Protein 8JZW (pdb70)

Radius of gyration: 21.95 Å; Cα contacts (8 Å, |Δi|>4): 516; chains: 6; bounding box: 49×59×64 Å

Solvent-accessible surface area: 14393 Å² total; per-residue (Å²): 215,87,175,4,27,77,60,67,59,91,30,65,61,5,17,9,2,18,47,86,91,75,43,30,38,0,4,0,30,0,101,150,23,107,105,27,19,72,7,82,2,63,52,0,14,136,121,12,29,77,37,0,3,51,5,0,42,19,6,49,51,90,148,75,4,33,78,62,67,54,106,34,86,41,12,94,10,1,12,47,103,73,66,107,34,39,0,36,0,62,0,32,147,26,109,61,33,33,72,5,63,2,146,61,0,8,138,120,11,27,86,35,0,2,44,6,0,62,129,72,23,55,43,95,88,9,15,56,0,134,2,69,132,62,155,181,62,89,162,5,31,79,52,65,62,86,28,60,61,4,18,9,2,14,53,73,75,72,100,29,38,0,3,0,31,0,108,151,19,121,116,26,21,76,5,74,4,72,50,0,17,137,118,12,29,89,33,0,3,53,5,0,62,17,8,43,34,64,149,154,61,68,5,32,78,63,68,63,95,27,52,118,11,76,10,1,15,39,102,72,71,110,33,36,0,41,0,41,0,108,152,18,133,117,35,31,79,5,75,3,73,51,0,15,142,119,11,28,89,34,0,3,59,10,0,65,80,87,26,39,28,90,65,112,30,5,15,23,0,58,3,117,128,63,152

Secondary structure (DSSP, 8-state):
----GGGG-PPEEEEEEEE-TTSS-EEEEEETT-S--EEEEHHHHHHH-HHHHHHHHHTTEEE-/---GGGG-PPEEEEEEEE-TTSS-EEEEEETT-S--EEEEHHHHHHH-HHHHHHHHHHHEEE-/---GGGG-PPEEEEEEEE-TTSS-EEEEEETT-S--EEEEHHHHHHH-HHHHHHHHHTTEE-/--GGGG-PPEEEEEEEE-TTSS-EEEEEETT-S--EEEEHHHHHHH-HHHHHHHHHHHEE-/--PPEEEEE-B--/-PPPEEE--B--

InterPro domains:
  IPR000953 Chromo/chromo shadow domain [PS50013] (30-88)
  IPR000953 Chromo/chromo shadow domain [PS50013] (121-179)
  IPR000953 Chromo/chromo shadow domain [SM00298] (29-81)
  IPR000953 Chromo/chromo shadow domain [SM00298] (120-172)
  IPR008251 Chromo shadow domain [PF01393] (117-176)
  IPR008251 Chromo shadow domain [SM00300] (115-177)
  IPR016197 Chromo-like domain superfamily [SSF54160] (20-79)
  IPR016197 Chromo-like domain superfamily [SSF54160] (112-177)
  IPR017984 Chromo domain subgroup [PR00504] (27-35)
  IPR017984 Chromo domain subgroup [PR00504] (40-54)
  IPR017984 Chromo domain subgroup [PR00504] (55-67)
  IPR023779 Chromo domain, conserved site [PS00598] (47-67)
  IPR023780 Chromo domain [PF00385] (30-78)
  IPR038033 Chromobox protein homologue 3, chromo domain [cd18652] (29-78)
  IPR051219 Heterochromatin-associated chromo domain-containing protein [PTHR22812] (11-183)

Nearest PDB structures (foldseek):
  8jzw-assembly2_B  TM=9.983E-01  e=3.580E-10  Homo sapiens
  6hw2-assembly1_B  TM=9.799E-01  e=5.913E-10  Homo sapiens
  3kup-assembly1_B  TM=9.728E-01  e=3.020E-09  Homo sapiens
  3kup-assembly1_A  TM=9.969E-01  e=4.399E-09  Homo sapiens
  5t1g-assembly1_A  TM=9.985E-01  e=8.769E-09  Homo sapiens

Sequence (275 aa):
KPRGFARGLDPERIIGATDSSGELMFLMKWKDSDEADLVLAKEANMKCPQIVIAFYEERLTWPRGFARGLDPERIIGATDSSGELMFLMKWKDSDEADLVLAKEANMKCPQIVIAFYEERLTWHKIPYVRLERLKDKPRGFARGLDPERIIGATDSSGELMFLMKWKDSDEADLVLAKEANMKCPQIVIAFYEERLTWHKPRGFARGLDPERIIGATDSSGELMFLMKWKDSDEADLVLAKEANMKCPQIVIAFYEERLTWHEHKIPYVRLERLK

B-factor: mean 23.49, std 8.71, range [10.65, 67.19]

GO terms:
  GO:0000775 chromosome, centromeric region (C, IDA)
  GO:0090575 RNA polymerase II transcription regulator complex (C, IDA)
  GO:0001221 transcription coregulator binding (F, IPI)
  GO:0062072 histone H3K9me2/3 reader activity (F, IDA)
  GO:0160267 histone H1K26me1 reader activity (F, IDA)
  GO:0160268 histone H1K26me2 reader activity (F, IDA)
  GO:0005515 protein binding (F, IPI)
  GO:0019899 enzyme binding (F, IPI)
  GO:0005654 nucleoplasm (C, TAS)
  GO:0042802 identical protein binding (F, IPI)
  GO:0000781 chromosome, telomeric region (C, HDA)
  GO:0045892 negative regulation of DNA-templated transcription (P, IMP)
  GO:1990226 histone methyltransferase binding (F, IPI)
  GO:0005654 nucleoplasm (C, IDA)
  GO:0016604 nuclear body (C, IDA)
  GO:0005634 nucleus (C, IDA)
  GO:0031507 heterochromatin formation (P, IDA)
  GO:0000785 chromatin (C, IDA)
  GO:0000791 euchromatin (C, IDA)
  GO:0000792 heterochromatin (C, IDA)

Organism: Homo sapiens (NCBI:txid9606)

Structure (mmCIF, N/CA/C/O backbone):
data_8JZW
#
_entry.id   8JZW
#
_cell.length_a   36.247
_cell.length_b   98.690
_cell.length_c   40.741
_cell.angle_alpha   90.00
_cell.angle_beta   97.46
_cell.angle_gamma   90.00
#
_symmetry.space_group_name_H-M   'P 1 21 1'
#
loop_
_entity.id
_entity.type
_entity.pdbx_description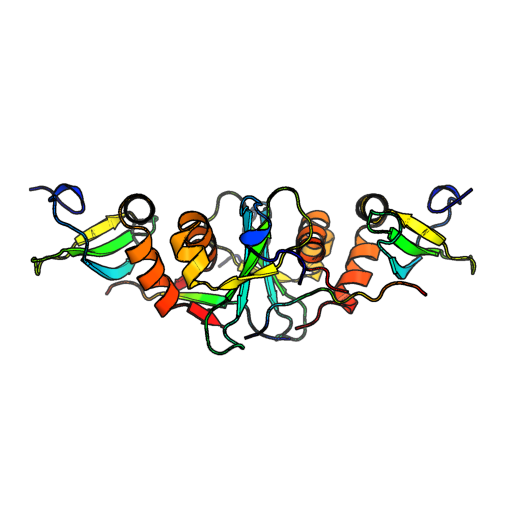
1 polymer 'Chromobox homolog 3 (HP1 gamma homolog, Drosophila)'
2 polymer ASN-SER-GLU-HIS-LYS-ILE-PRO-TYR-VAL-ARG-LEU-GLU-ARG-LEU-LYS-ILE-CYS-ALA
3 water water
#
loop_
_atom_site.group_PDB
_atom_site.id
_atom_site.type_symbol
_atom_site.label_atom_id
_atom_site.label_alt_id
_atom_site.label_comp_id
_atom_site.label_asym_id
_atom_site.label_entity_id
_atom_site.label_seq_id
_atom_site.pdbx_PDB_ins_code
_atom_site.Cartn_x
_atom_site.Cartn_y
_atom_site.Cartn_z
_atom_site.occupancy
_atom_site.B_iso_or_equiv
_atom_site.auth_seq_id
_atom_site.auth_comp_id
_atom_site.auth_asym_id
_atom_site.auth_atom_id
_atom_site.pdbx_PDB_model_num
ATOM 1 N N . LYS A 1 11 ? 21.407 11.844 19.087 1.00 31.54 113 LYS C N 1
ATOM 2 C CA . LYS A 1 11 ? 20.978 11.256 20.351 1.00 31.99 113 LYS C CA 1
ATOM 3 C C . LYS A 1 11 ? 22.085 10.641 21.230 1.00 30.04 113 LYS C C 1
ATOM 4 O O . LYS A 1 11 ? 21.911 10.616 22.445 1.00 31.55 113 LYS C O 1
ATOM 10 N N . PRO A 1 12 ? 23.185 10.126 20.660 1.00 29.06 114 PRO C N 1
ATOM 11 C CA . PRO A 1 12 ? 24.291 9.688 21.526 1.00 30.06 114 PRO C CA 1
ATOM 12 C C . PRO A 1 12 ? 24.805 10.859 22.347 1.00 28.36 114 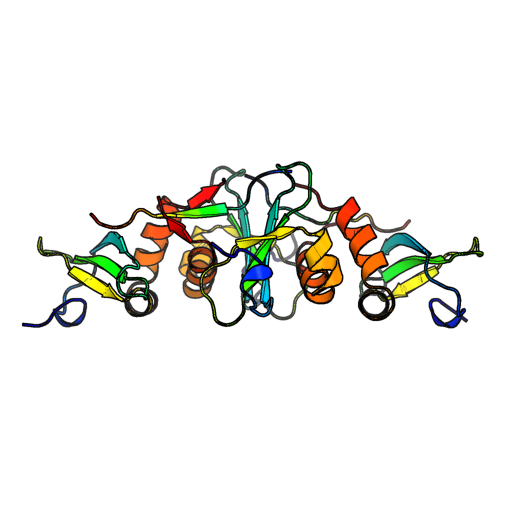PRO C C 1
ATOM 13 O O . PRO A 1 12 ? 24.938 11.977 21.849 1.00 26.53 114 PRO C O 1
ATOM 17 N N . ARG A 1 13 ? 25.078 10.599 23.622 1.00 26.21 115 ARG C N 1
ATOM 18 C CA . ARG A 1 13 ? 25.463 11.643 24.561 1.00 27.29 115 ARG C CA 1
ATOM 19 C C . ARG A 1 13 ? 26.734 11.237 25.286 1.00 23.76 115 ARG C C 1
ATOM 20 O O . ARG A 1 13 ? 27.008 10.047 25.462 1.00 22.46 115 ARG C O 1
ATOM 28 N N . GLY A 1 14 ? 27.511 12.241 25.691 1.00 23.56 116 GLY C N 1
ATOM 29 C CA . GLY A 1 14 ? 28.636 11.979 26.573 1.00 21.54 116 GLY C CA 1
ATOM 30 C C . GLY A 1 14 ? 29.658 11.109 25.882 1.00 21.80 116 GLY C C 1
ATOM 31 O O . GLY A 1 14 ? 30.023 11.344 24.725 1.00 22.44 116 GLY C O 1
ATOM 32 N N . PHE A 1 15 ? 30.127 10.083 26.594 1.00 20.40 117 PHE C N 1
ATOM 33 C CA . PHE A 1 15 ? 31.168 9.227 26.045 1.00 22.18 117 PHE C CA 1
ATOM 34 C C . PHE A 1 15 ? 30.682 8.432 24.847 1.00 23.30 117 PHE C C 1
ATOM 35 O O . PHE A 1 15 ? 31.509 7.998 24.043 1.00 25.44 117 PHE C O 1
ATOM 43 N N . ALA A 1 16 ? 29.370 8.220 24.723 1.00 22.48 118 ALA C N 1
ATOM 44 C CA . ALA A 1 16 ? 28.819 7.513 23.572 1.00 22.86 118 ALA C CA 1
ATOM 45 C C . ALA A 1 16 ? 28.973 8.291 22.275 1.00 24.79 118 ALA C C 1
ATOM 46 O O . ALA A 1 16 ? 28.693 7.734 21.208 1.00 25.97 118 ALA C O 1
ATOM 48 N N . ARG A 1 17 ? 29.388 9.559 22.333 1.00 23.20 119 ARG C N 1
ATOM 49 C CA . ARG A 1 17 ? 29.650 10.298 21.104 1.00 26.39 119 ARG C CA 1
ATOM 50 C C . ARG A 1 17 ? 30.991 9.946 20.489 1.00 26.66 119 ARG C C 1
ATOM 51 O O . ARG A 1 17 ? 31.271 10.384 19.365 1.00 27.03 119 ARG C O 1
ATOM 59 N N . GLY A 1 18 ? 31.823 9.198 21.207 1.00 23.39 120 GLY C N 1
ATOM 60 C CA . GLY A 1 18 ? 33.077 8.710 20.671 1.00 25.91 120 GLY C CA 1
ATOM 61 C C . GLY A 1 18 ? 34.184 9.730 20.585 1.00 29.66 120 GLY C C 1
ATOM 62 O O . GLY A 1 18 ? 35.165 9.497 19.870 1.00 29.32 120 GLY C O 1
ATOM 63 N N . LEU A 1 19 ? 34.064 10.848 21.293 1.00 26.81 121 LEU C N 1
ATOM 64 C CA . LEU A 1 19 ? 35.079 11.889 21.298 1.00 27.23 121 LEU C CA 1
ATOM 65 C C . LEU A 1 19 ? 36.020 11.734 22.487 1.00 25.92 121 LEU C C 1
ATOM 66 O O . LEU A 1 19 ? 35.733 11.032 23.460 1.00 26.21 121 LEU C O 1
ATOM 71 N N . ASP A 1 20 ? 37.153 12.387 22.383 1.00 27.00 122 ASP C N 1
ATOM 72 C CA . ASP A 1 20 ? 38.156 12.343 23.439 1.00 26.83 122 ASP C CA 1
ATOM 73 C C . ASP A 1 20 ? 37.844 13.399 24.493 1.00 24.09 122 ASP C C 1
ATOM 74 O O . ASP A 1 20 ? 37.576 14.555 24.139 1.00 24.65 122 ASP C O 1
ATOM 79 N N . PRO A 1 21 ? 37.861 13.051 25.778 1.00 22.54 123 PRO C N 1
ATOM 80 C CA . PRO A 1 21 ? 37.636 14.068 26.808 1.00 21.04 123 PRO C CA 1
ATOM 81 C C . PRO A 1 21 ? 38.780 15.063 26.822 1.00 22.25 123 PRO C C 1
ATOM 82 O O . PRO A 1 21 ? 39.937 14.704 26.604 1.00 22.12 123 PRO C O 1
ATOM 86 N N . GLU A 1 22 ? 38.445 16.325 27.083 1.00 20.59 124 GLU C N 1
ATOM 87 C CA . GLU A 1 22 ? 39.435 17.393 27.124 1.00 22.01 124 GLU C CA 1
ATOM 88 C C . GLU A 1 22 ? 39.561 18.006 28.511 1.00 21.45 124 GLU C C 1
ATOM 89 O O . GLU A 1 22 ? 40.662 18.013 29.069 1.00 17.76 124 GLU C O 1
ATOM 95 N N . ARG A 1 23 ? 38.475 18.528 29.084 1.00 18.55 125 ARG C N 1
ATOM 96 C CA . ARG A 1 23 ? 38.529 18.978 30.466 1.00 18.68 125 ARG C CA 1
ATOM 97 C C . ARG A 1 23 ? 37.122 19.111 31.008 1.00 16.32 125 ARG C C 1
ATOM 98 O O . ARG A 1 23 ? 36.159 19.336 30.268 1.00 18.01 125 ARG C O 1
ATOM 106 N N . ILE A 1 24 ? 37.022 18.971 32.310 1.00 13.43 126 ILE C N 1
ATOM 107 C CA . ILE A 1 24 ? 35.754 19.100 33.005 1.00 14.15 126 ILE C CA 1
ATOM 108 C C . ILE A 1 24 ? 35.520 20.573 33.321 1.00 15.55 126 ILE C C 1
ATOM 109 O O . ILE A 1 24 ? 36.385 21.243 33.908 1.00 14.36 126 ILE C O 1
ATOM 114 N N . ILE A 1 25 ? 34.360 21.084 32.923 1.00 12.29 127 ILE C N 1
ATOM 115 C CA . ILE A 1 25 ? 34.040 22.500 33.054 1.00 14.02 127 ILE C CA 1
ATOM 116 C C . ILE A 1 25 ? 32.798 22.717 33.919 1.00 13.13 127 ILE C C 1
ATOM 117 O O . ILE A 1 25 ? 32.163 23.756 33.852 1.00 15.52 127 ILE C O 1
ATOM 122 N N . GLY A 1 26 ? 32.463 21.746 34.756 1.00 12.93 128 GLY C N 1
ATOM 123 C CA . GLY A 1 26 ? 31.374 21.913 35.692 1.00 14.84 128 GLY C CA 1
ATOM 124 C C . GLY A 1 26 ? 31.103 20.623 36.430 1.00 12.46 128 GLY C C 1
ATOM 125 O O . GLY A 1 26 ? 31.499 19.549 35.963 1.00 12.56 128 GLY C O 1
ATOM 126 N N . ALA A 1 27 ? 30.424 20.697 37.570 1.00 12.97 129 ALA C N 1
ATOM 127 C CA . ALA A 1 27 ? 30.040 19.472 38.248 1.00 12.60 129 ALA C CA 1
ATOM 128 C C . ALA A 1 27 ? 28.706 19.674 38.953 1.00 14.99 129 ALA C C 1
ATOM 129 O O . ALA A 1 27 ? 28.405 20.765 39.452 1.00 13.63 129 ALA C O 1
ATOM 131 N N . THR A 1 28 ? 27.916 18.601 39.016 1.00 12.88 130 THR C N 1
ATOM 132 C CA . THR A 1 28 ? 26.672 18.649 39.777 1.00 14.67 130 THR C CA 1
ATOM 133 C C . THR A 1 28 ? 26.318 17.258 40.281 1.00 16.58 130 THR C C 1
ATOM 134 O O . THR A 1 28 ? 26.472 16.273 39.552 1.00 14.11 130 THR C O 1
ATOM 138 N N . ASP A 1 29 ? 25.840 17.171 41.537 1.00 15.46 131 ASP C N 1
ATOM 139 C CA . ASP A 1 29 ? 25.305 15.911 42.050 1.00 17.20 131 ASP C CA 1
ATOM 140 C C . ASP A 1 29 ? 23.810 15.995 42.365 1.00 18.28 131 ASP C C 1
ATOM 141 O O . ASP A 1 29 ? 23.307 15.205 43.166 1.00 16.30 131 ASP C O 1
ATOM 146 N N . SER A 1 30 ? 23.090 16.917 41.720 1.00 19.68 132 SER C N 1
ATOM 147 C CA . SER A 1 30 ? 21.678 17.131 42.015 1.00 18.17 132 SER C CA 1
ATOM 148 C C . SER A 1 30 ? 20.836 15.901 41.731 1.00 19.54 132 SER C C 1
ATOM 149 O O . SER A 1 30 ? 19.764 15.750 42.330 1.00 18.38 132 SER C O 1
ATOM 152 N N . SER A 1 31 ? 21.300 15.023 40.837 1.00 16.86 133 SER C N 1
ATOM 153 C CA . SER A 1 31 ? 20.560 13.829 40.443 1.00 18.79 133 SER C CA 1
ATOM 154 C C . SER A 1 31 ? 20.684 12.681 41.432 1.00 19.03 133 SER C C 1
ATOM 155 O O . SER A 1 31 ? 19.970 11.688 41.282 1.00 18.95 133 SER C O 1
ATOM 158 N N . GLY A 1 32 ? 21.554 12.779 42.427 1.00 17.06 134 GLY C N 1
ATOM 159 C CA . GLY A 1 32 ? 21.880 11.648 43.270 1.00 18.98 134 GLY C CA 1
ATOM 160 C C . GLY A 1 32 ? 23.190 10.975 42.914 1.00 21.29 134 GLY C C 1
ATOM 161 O O . GLY A 1 32 ? 23.670 10.130 43.683 1.00 22.70 134 GLY C O 1
ATOM 162 N N . GLU A 1 33 ? 23.764 11.306 41.767 1.00 17.66 135 GLU C N 1
ATOM 163 C CA . GLU A 1 33 ? 25.095 10.851 41.401 1.00 20.97 135 GLU C CA 1
ATOM 164 C C . GLU A 1 33 ? 25.889 12.041 40.892 1.00 18.81 135 GLU C C 1
ATOM 165 O O . GLU A 1 33 ? 25.338 12.964 40.284 1.00 17.87 135 GLU C O 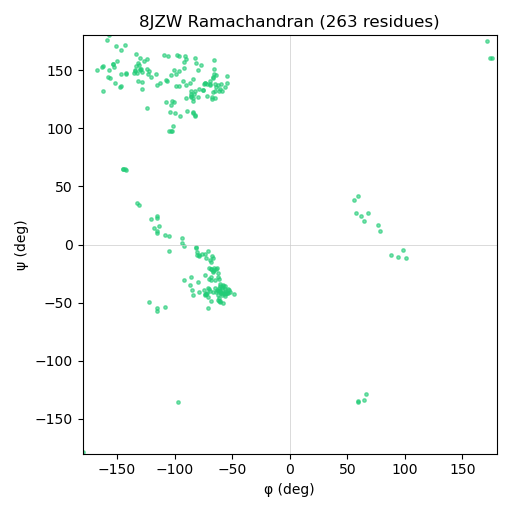1
ATOM 167 N N . LEU A 1 34 ? 27.192 12.012 41.148 1.00 17.03 136 LEU C N 1
ATOM 168 C CA . LEU A 1 34 ? 28.051 13.095 40.706 1.00 15.11 136 LEU C CA 1
ATOM 169 C C . LEU A 1 34 ? 28.222 13.033 39.190 1.00 16.15 136 LEU C C 1
ATOM 170 O O . LEU A 1 34 ? 28.538 11.977 38.629 1.00 15.02 136 LEU C O 1
ATOM 175 N N . MET A 1 35 ? 27.961 14.161 38.533 1.00 12.98 137 MET C N 1
ATOM 176 C CA . MET A 1 35 ? 28.072 14.340 37.094 1.00 15.92 137 MET C CA 1
ATOM 177 C C . MET A 1 35 ? 29.074 15.441 36.790 1.00 13.74 137 MET C C 1
ATOM 178 O O . MET A 1 35 ? 29.163 16.435 37.520 1.00 13.45 137 MET C O 1
ATOM 183 N N . PHE A 1 36 ? 29.817 15.265 35.701 1.00 12.57 138 PHE C N 1
ATOM 184 C CA . PHE A 1 36 ? 30.720 16.285 35.201 1.00 11.11 138 PHE C CA 1
ATOM 185 C C . PHE A 1 36 ? 30.210 16.814 33.868 1.00 12.81 138 PHE C C 1
ATOM 186 O O . PHE A 1 36 ? 29.747 16.041 33.026 1.00 12.41 138 PHE C O 1
ATOM 194 N N . LEU A 1 37 ? 30.304 18.130 33.669 1.00 12.25 139 LEU C N 1
ATOM 195 C CA . LEU A 1 37 ? 30.091 18.702 32.341 1.00 13.97 139 LEU C CA 1
ATOM 196 C C . LEU A 1 37 ? 31.419 18.593 31.591 1.00 12.74 139 LEU C C 1
ATOM 197 O O . LEU A 1 37 ? 32.411 19.211 31.986 1.00 12.83 139 LEU C O 1
ATOM 202 N N . MET A 1 38 ? 31.460 17.771 30.545 1.00 12.26 140 MET C N 1
ATOM 203 C CA . MET A 1 38 ? 32.710 17.409 29.889 1.00 13.88 140 MET C CA 1
ATOM 204 C C . MET A 1 38 ? 32.810 18.210 28.603 1.00 19.10 140 MET C C 1
ATOM 205 O O . MET A 1 38 ? 31.935 18.104 27.739 1.00 17.07 140 MET C O 1
ATOM 210 N N . LYS A 1 39 ? 33.858 19.014 28.497 1.00 16.01 141 LYS C N 1
ATOM 211 C CA . LYS A 1 39 ? 34.295 19.570 27.226 1.00 18.76 141 LYS C CA 1
ATOM 212 C C . LYS A 1 39 ? 35.087 18.508 26.469 1.00 19.99 141 LYS C C 1
ATOM 213 O O . LYS A 1 39 ? 36.012 17.906 27.022 1.00 18.61 141 LYS C O 1
ATOM 219 N N . TRP A 1 40 ? 34.689 18.242 25.224 1.00 21.31 142 TRP C N 1
ATOM 220 C CA . TRP A 1 40 ? 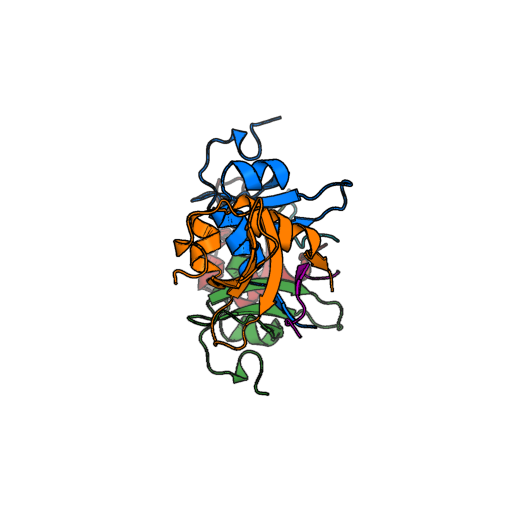35.297 17.225 24.376 1.00 23.17 142 TRP C CA 1
ATOM 221 C C . TRP A 1 40 ? 36.251 17.872 23.374 1.00 26.32 142 TRP C C 1
ATOM 222 O O . TRP A 1 40 ? 36.049 19.012 22.951 1.00 26.47 142 TRP C O 1
ATOM 233 N N . LYS A 1 41 ? 37.290 17.126 22.995 1.00 26.19 143 LYS C N 1
ATOM 234 C CA . LYS A 1 41 ? 38.234 17.605 21.993 1.00 31.38 143 LYS C CA 1
ATOM 235 C C . LYS A 1 41 ? 37.520 17.856 20.670 1.00 32.80 143 LYS C C 1
ATOM 236 O O . LYS A 1 41 ? 36.709 17.039 20.224 1.00 29.47 143 LYS C O 1
ATOM 242 N N . ASP A 1 42 ? 37.812 19.007 20.062 1.00 34.41 144 ASP C N 1
ATOM 243 C CA . ASP A 1 42 ? 37.333 19.354 18.722 1.00 36.81 144 ASP C CA 1
ATOM 244 C C . ASP A 1 42 ? 35.810 19.289 18.629 1.00 36.45 144 ASP C C 1
ATOM 245 O O . ASP A 1 42 ? 35.246 18.859 17.620 1.00 38.96 144 ASP C O 1
ATOM 250 N N . SER A 1 43 ? 35.140 19.721 19.693 1.00 35.62 145 SER C N 1
ATOM 251 C CA . SER A 1 43 ? 33.698 19.912 19.680 1.00 33.09 145 SER C CA 1
ATOM 252 C C . SER A 1 43 ? 33.359 21.076 20.592 1.00 33.85 145 SER C C 1
ATOM 253 O O . SER A 1 43 ? 33.887 21.183 21.698 1.00 32.44 145 SER C O 1
ATOM 256 N N . ASP A 1 44 ? 32.483 21.947 20.120 1.00 31.56 146 ASP C N 1
ATOM 257 C CA . ASP A 1 44 ? 32.014 23.044 20.945 1.00 31.27 146 ASP C CA 1
ATOM 258 C C . ASP A 1 44 ? 30.954 22.614 21.949 1.00 29.35 146 ASP C C 1
ATOM 259 O O . ASP A 1 44 ? 30.612 23.400 22.840 1.00 26.47 146 ASP C O 1
ATOM 264 N N . GLU A 1 45 ? 30.447 21.389 21.848 1.00 28.76 147 GLU C N 1
ATOM 265 C CA . GLU A 1 45 ? 29.229 20.976 22.547 1.00 28.66 147 GLU C CA 1
ATOM 266 C C . GLU A 1 45 ? 29.584 20.089 23.742 1.00 24.56 147 GLU C C 1
ATOM 267 O O . GLU A 1 45 ? 29.780 18.880 23.592 1.00 20.94 147 GLU C O 1
ATOM 273 N N . ALA A 1 46 ? 29.641 20.683 24.934 1.00 21.85 148 ALA C N 1
ATOM 274 C CA . ALA A 1 46 ? 29.901 19.913 26.144 1.00 20.84 148 ALA C CA 1
ATOM 275 C C . ALA A 1 46 ? 28.632 19.216 26.616 1.00 18.58 148 ALA C C 1
ATOM 276 O O . ALA A 1 46 ? 27.515 19.693 26.397 1.00 17.72 148 ALA C O 1
ATOM 278 N N . ASP A 1 47 ? 28.801 18.072 27.272 1.00 14.96 149 ASP C N 1
ATOM 279 C CA . ASP A 1 47 ? 27.639 17.382 27.814 1.00 17.32 149 ASP C CA 1
ATOM 280 C C . ASP A 1 47 ? 28.046 16.682 29.101 1.00 16.17 149 ASP C C 1
ATOM 281 O O . ASP A 1 47 ? 29.232 16.551 29.409 1.00 14.41 149 ASP C O 1
ATOM 283 N N . LEU A 1 48 ? 27.036 16.226 29.841 1.00 15.69 150 LEU C N 1
ATOM 284 C CA . LEU A 1 48 ? 27.237 15.634 31.155 1.00 15.92 150 LEU C CA 1
ATOM 285 C C . LEU A 1 48 ? 27.603 14.167 31.035 1.00 17.80 150 LEU C C 1
ATOM 286 O O . LEU A 1 48 ? 27.079 13.448 30.177 1.00 18.57 150 LEU C O 1
ATOM 291 N N . VAL A 1 49 ? 28.508 13.731 31.905 1.00 14.97 151 VAL C N 1
ATOM 292 C CA . VAL A 1 49 ? 28.890 12.334 32.034 1.00 17.91 151 VAL C CA 1
ATOM 293 C C . VAL A 1 49 ? 28.899 11.989 33.516 1.00 14.06 151 VAL C C 1
ATOM 294 O O . VAL A 1 49 ? 29.099 12.854 34.375 1.00 15.53 151 VAL C O 1
ATOM 298 N N . LEU A 1 50 ? 28.691 10.712 33.806 1.00 14.75 152 LEU C N 1
ATOM 299 C CA . LEU A 1 50 ? 28.817 10.206 35.169 1.00 16.84 152 LEU C CA 1
ATOM 300 C C . LEU A 1 50 ? 30.255 10.318 35.645 1.00 17.31 152 LEU C C 1
ATOM 301 O O . LEU A 1 50 ? 31.177 9.904 34.939 1.00 16.59 152 LEU C O 1
ATOM 306 N N . ALA A 1 51 ? 30.451 10.857 36.854 1.00 15.91 153 ALA C N 1
ATOM 307 C CA . ALA A 1 51 ? 31.792 10.873 37.429 1.00 15.24 153 ALA C CA 1
ATOM 308 C C . ALA A 1 51 ? 32.375 9.466 37.492 1.00 14.66 153 ALA C C 1
ATOM 309 O O . ALA A 1 51 ?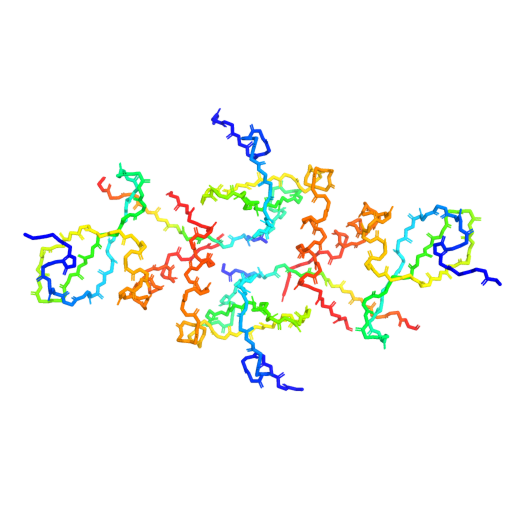 33.573 9.274 37.266 1.00 17.87 153 ALA C O 1
ATOM 311 N N . LYS A 1 52 ? 31.544 8.476 37.812 1.00 14.15 154 LYS C N 1
ATOM 312 C CA . LYS A 1 52 ? 32.033 7.104 37.894 1.00 17.09 154 LYS C CA 1
ATOM 313 C C . LYS A 1 52 ? 32.689 6.692 36.581 1.00 18.72 154 LYS C C 1
ATOM 314 O O . LYS A 1 52 ? 33.755 6.064 36.579 1.00 19.59 154 LYS C O 1
ATOM 316 N N . GLU A 1 53 ? 32.095 7.096 35.454 1.00 15.23 155 GLU C N 1
ATOM 317 C CA . GLU A 1 53 ? 32.649 6.741 34.150 1.00 19.07 155 GLU C CA 1
ATOM 318 C C . GLU A 1 53 ? 33.913 7.542 33.849 1.00 17.16 155 GLU C C 1
ATOM 319 O O . GLU A 1 53 ? 34.901 6.989 33.345 1.00 15.74 155 GLU C O 1
ATOM 325 N N . ALA A 1 54 ? 33.890 8.845 34.137 1.00 15.89 156 ALA C N 1
ATOM 326 C CA . ALA A 1 54 ? 35.059 9.684 33.897 1.00 14.32 156 ALA C CA 1
ATOM 327 C C . ALA A 1 54 ? 36.223 9.264 34.776 1.00 14.44 156 ALA C C 1
ATOM 328 O O . ALA A 1 54 ? 37.380 9.289 34.331 1.00 13.17 156 ALA C O 1
ATOM 330 N N . ASN A 1 55 ? 35.936 8.870 36.029 1.00 13.15 157 ASN C N 1
ATOM 331 C CA . ASN A 1 55 ? 37.000 8.384 36.904 1.00 14.85 157 ASN C CA 1
ATOM 332 C C . ASN A 1 55 ? 37.798 7.289 36.219 1.00 14.08 157 ASN C C 1
ATOM 333 O O . ASN A 1 55 ? 39.025 7.242 36.344 1.00 15.28 157 ASN C O 1
ATOM 338 N N . MET A 1 56 ? 37.116 6.391 35.499 1.00 15.58 158 MET C N 1
ATOM 339 C CA . MET A 1 56 ? 37.797 5.258 34.877 1.00 16.19 158 MET C CA 1
ATOM 340 C C . MET A 1 56 ? 38.415 5.628 33.532 1.00 16.17 158 MET C C 1
ATOM 341 O O . MET A 1 56 ? 39.559 5.256 33.256 1.00 16.45 158 MET C O 1
ATOM 346 N N . LYS A 1 57 ? 37.684 6.366 32.697 1.00 14.47 159 LYS C N 1
ATOM 347 C CA . LYS A 1 57 ? 38.148 6.634 31.344 1.00 15.95 159 LYS C CA 1
ATOM 348 C C . LYS A 1 57 ? 39.189 7.746 31.288 1.00 16.58 159 LYS C C 1
ATOM 349 O O . LYS A 1 57 ? 40.079 7.708 30.429 1.00 17.39 159 LYS C O 1
ATOM 355 N N . CYS A 1 58 ? 39.106 8.731 32.173 1.00 14.39 160 CYS C N 1
ATOM 356 C CA . CYS A 1 58 ? 40.067 9.830 32.120 1.00 12.91 160 CYS C CA 1
ATOM 357 C C . CYS A 1 58 ? 40.392 10.313 33.530 1.00 11.12 160 CYS C C 1
ATOM 358 O O . CYS A 1 58 ? 40.090 11.463 33.883 1.00 11.63 160 CYS C O 1
ATOM 361 N N . PRO A 1 59 ? 41.018 9.467 34.357 1.00 11.53 161 PRO C N 1
ATOM 362 C CA . PRO A 1 59 ? 41.264 9.862 35.758 1.00 13.67 161 PRO C CA 1
ATOM 363 C C . PRO A 1 59 ? 42.078 11.132 35.922 1.00 14.54 161 PRO C C 1
ATOM 364 O O . PRO A 1 59 ? 41.852 11.883 36.881 1.00 12.71 161 PRO C O 1
ATOM 368 N N . GLN A 1 60 ? 43.047 11.390 35.037 1.00 12.24 162 GLN C N 1
ATOM 369 C CA . GLN A 1 60 ? 43.851 12.591 35.237 1.00 12.87 162 GLN C CA 1
ATOM 370 C C . GLN A 1 60 ? 43.076 13.850 34.884 1.00 13.67 162 GLN C C 1
ATOM 371 O O . GLN A 1 60 ? 43.386 14.927 35.408 1.00 13.13 162 GLN C O 1
ATOM 377 N N . ILE A 1 61 ? 42.077 13.757 33.996 1.00 10.81 163 ILE C N 1
ATOM 378 C CA . ILE A 1 61 ? 41.233 14.922 33.739 1.00 11.91 163 ILE C CA 1
ATOM 379 C C . ILE A 1 61 ? 40.334 15.198 34.947 1.00 11.16 163 ILE C C 1
ATOM 380 O O . ILE A 1 61 ? 40.081 16.354 35.299 1.00 12.65 163 ILE C O 1
ATOM 385 N N . VAL A 1 62 ? 39.844 14.138 35.598 1.00 11.59 164 VAL C N 1
ATOM 386 C CA . VAL A 1 62 ? 39.098 14.284 36.845 1.00 10.67 164 VAL C CA 1
ATOM 387 C C . VAL A 1 62 ? 39.971 14.939 37.912 1.00 11.31 164 VAL C C 1
ATOM 388 O O . VAL A 1 62 ? 39.574 15.922 38.559 1.00 11.94 164 VAL C O 1
ATOM 392 N N . ILE A 1 63 ? 41.183 14.418 38.099 1.00 11.38 165 ILE C N 1
ATOM 393 C CA . ILE A 1 63 ? 42.070 14.961 39.127 1.00 11.79 165 ILE C CA 1
ATOM 394 C C . ILE A 1 63 ? 42.366 16.433 38.848 1.00 12.95 165 ILE C C 1
ATOM 395 O O . ILE A 1 63 ? 42.459 17.248 39.773 1.00 12.84 165 ILE C O 1
ATOM 400 N N . ALA A 1 64 ? 42.481 16.808 37.570 1.00 13.62 166 ALA C N 1
ATOM 401 C CA . ALA A 1 64 ? 42.766 18.207 37.250 1.00 13.64 166 ALA C CA 1
ATOM 402 C C . ALA A 1 64 ? 41.631 19.119 37.697 1.00 14.88 166 ALA C C 1
ATOM 403 O O . ALA A 1 64 ? 41.873 20.221 38.206 1.00 11.78 166 ALA C O 1
ATOM 405 N N . PHE A 1 65 ? 40.385 18.676 37.503 1.00 12.60 167 PHE C N 1
ATOM 406 C CA . PHE A 1 65 ? 39.231 19.450 37.945 1.00 14.13 167 PHE C CA 1
ATOM 407 C C . PHE A 1 65 ? 39.254 19.653 39.454 1.00 13.03 167 PHE C C 1
ATOM 408 O O . PHE A 1 65 ? 38.923 20.734 39.949 1.00 13.89 167 PHE C O 1
ATOM 416 N N . TYR A 1 66 ? 39.645 18.623 40.203 1.00 13.68 168 TYR C N 1
ATOM 417 C CA . TYR A 1 66 ? 39.715 18.766 41.659 1.00 14.47 168 TYR C CA 1
ATOM 418 C C . TYR A 1 66 ? 40.893 19.643 42.094 1.00 12.85 168 TYR C C 1
ATOM 419 O O . TYR A 1 66 ? 40.744 20.496 42.979 1.00 12.56 168 TYR C O 1
ATOM 428 N N . GLU A 1 67 ? 42.069 19.464 41.474 1.00 12.03 169 GLU C N 1
ATOM 429 C CA . GLU A 1 67 ? 43.263 20.178 41.910 1.00 12.45 169 GLU C CA 1
ATOM 430 C C . GLU A 1 67 ? 43.143 21.681 41.714 1.00 14.02 169 GLU C C 1
ATOM 431 O O . GLU A 1 67 ? 43.731 22.447 42.483 1.00 15.38 169 GLU C O 1
ATOM 437 N N . GLU A 1 68 ? 42.400 22.125 40.704 1.00 12.74 170 GLU C N 1
ATOM 438 C CA . GLU A 1 68 ? 42.288 23.562 40.459 1.00 14.65 170 GLU C CA 1
ATOM 439 C C . GLU A 1 68 ? 41.411 24.281 41.479 1.00 13.95 170 GLU C C 1
ATOM 440 O O . GLU A 1 68 ? 41.394 25.520 41.476 1.00 13.66 170 GLU C O 1
ATOM 446 N N . ARG A 1 69 ? 40.707 23.560 42.358 1.00 11.76 171 ARG C N 1
ATOM 447 C CA . ARG A 1 69 ? 39.774 24.199 43.290 1.00 13.12 171 ARG C CA 1
ATOM 448 C C . ARG A 1 69 ? 39.995 23.727 44.717 1.00 15.01 171 ARG C C 1
ATOM 449 O O . ARG A 1 69 ? 39.036 23.620 45.492 1.00 14.40 171 ARG C O 1
ATOM 457 N N . LEU A 1 70 ? 41.242 23.438 45.085 1.00 14.46 172 LEU C N 1
ATOM 458 C CA . LEU A 1 70 ? 41.531 23.087 46.467 1.00 13.80 172 LEU C CA 1
ATOM 459 C C . LEU A 1 70 ? 41.435 24.309 47.364 1.00 17.44 172 LEU C C 1
ATOM 460 O O . LEU A 1 70 ? 41.901 25.393 47.011 1.00 16.66 172 LEU C O 1
ATOM 465 N N . THR A 1 71 ? 40.830 24.124 48.531 1.00 17.54 173 THR C N 1
ATOM 466 C CA . THR A 1 71 ? 40.755 25.170 49.537 1.00 20.29 173 THR C CA 1
ATOM 467 C C . THR A 1 71 ? 41.081 24.559 50.896 1.00 20.39 173 THR C C 1
ATOM 468 O O . THR A 1 71 ? 40.805 23.384 51.151 1.00 19.73 173 THR C O 1
ATOM 472 N N . TRP A 1 72 ? 41.700 25.361 51.756 1.00 23.00 174 TRP C N 1
ATOM 473 C CA . TRP A 1 72 ? 42.042 24.923 53.098 1.00 22.02 174 TRP C CA 1
ATOM 474 C C . TRP A 1 72 ? 41.089 25.547 54.114 1.00 26.25 174 TRP C C 1
ATOM 475 O O . TRP A 1 72 ? 40.682 24.882 55.069 1.00 32.96 174 TRP C O 1
ATOM 486 N N . PRO B 1 12 ? 62.710 3.373 54.951 1.00 54.34 114 PRO D N 1
ATOM 487 C CA . PRO B 1 12 ? 62.051 3.680 53.680 1.00 46.94 114 PRO D CA 1
ATOM 488 C C . PRO B 1 12 ? 60.742 4.427 53.917 1.00 43.33 114 PRO D C 1
ATOM 489 O O . PRO B 1 12 ? 60.061 4.120 54.893 1.00 45.56 114 PRO D O 1
ATOM 493 N N . ARG B 1 13 ? 60.384 5.375 53.056 1.00 40.83 115 ARG D N 1
ATOM 494 C CA . ARG B 1 13 ? 59.226 6.221 53.301 1.00 38.49 115 ARG D CA 1
ATOM 495 C C . ARG B 1 13 ? 58.238 6.134 52.145 1.00 36.94 115 ARG D C 1
ATOM 496 O O . ARG B 1 13 ? 58.626 5.959 50.988 1.00 34.79 115 ARG D O 1
ATOM 498 N N . GLY B 1 14 ? 56.954 6.248 52.481 1.00 36.07 116 GLY D N 1
ATOM 499 C CA . GLY B 1 14 ? 55.923 6.405 51.461 1.00 30.05 116 GLY D CA 1
ATOM 500 C C . GLY B 1 14 ? 55.775 5.172 50.589 1.00 33.44 116 GLY D C 1
ATOM 501 O O . GLY B 1 14 ? 55.619 4.043 51.078 1.00 33.03 116 GLY D O 1
ATOM 502 N N . PHE B 1 15 ? 55.814 5.393 49.270 1.00 30.42 117 PHE D N 1
ATOM 503 C CA . PHE B 1 15 ? 55.657 4.298 48.319 1.00 32.14 117 PHE D CA 1
ATOM 504 C C . PHE B 1 15 ? 56.830 3.321 48.372 1.00 34.94 117 PHE D C 1
ATOM 505 O O . PHE B 1 15 ? 56.654 2.144 48.038 1.00 35.04 117 PHE D O 1
ATOM 513 N N . ALA B 1 16 ? 58.003 3.770 48.832 1.00 36.26 118 ALA D N 1
ATOM 514 C CA . ALA B 1 16 ? 59.169 2.898 48.949 1.00 35.67 118 ALA D CA 1
ATOM 515 C C . ALA B 1 16 ? 59.010 1.838 50.028 1.00 37.88 118 ALA D C 1
ATOM 516 O O . ALA B 1 16 ? 59.789 0.875 50.050 1.00 39.64 118 ALA D O 1
ATOM 518 N N . ARG B 1 17 ? 58.037 1.983 50.924 1.00 34.78 119 ARG D N 1
ATOM 519 C CA . ARG B 1 17 ? 57.709 0.883 51.818 1.00 38.70 119 ARG D CA 1
ATOM 520 C C . ARG B 1 17 ? 57.119 -0.308 51.065 1.00 40.45 119 ARG D C 1
ATOM 521 O O . ARG B 1 17 ? 57.002 -1.393 51.647 1.00 40.20 119 ARG D O 1
ATOM 529 N N . GLY B 1 18 ? 56.765 -0.131 49.790 1.00 40.11 120 GLY D N 1
ATOM 530 C CA . GLY B 1 18 ? 56.242 -1.202 48.960 1.00 38.67 120 GLY D CA 1
ATOM 531 C C . GLY B 1 18 ? 54.910 -1.760 49.397 1.00 38.58 120 GLY D C 1
ATOM 532 O O . GLY B 1 18 ? 54.575 -2.891 49.033 1.00 36.57 120 GLY D O 1
ATOM 533 N N . LEU B 1 19 ? 54.149 -1.014 50.189 1.00 36.34 121 LEU D N 1
ATOM 534 C CA . LEU B 1 19 ? 52.821 -1.437 50.605 1.00 38.51 121 LEU D CA 1
ATOM 535 C C . LEU B 1 19 ? 51.772 -0.898 49.637 1.00 37.72 121 LEU D C 1
ATOM 536 O O . LEU B 1 19 ? 51.960 0.143 49.000 1.00 37.33 121 LEU D O 1
ATOM 541 N N . ASP B 1 20 ? 50.665 -1.613 49.526 1.00 37.17 122 ASP D N 1
ATOM 542 C CA . ASP B 1 20 ? 49.599 -1.140 48.650 1.00 37.39 122 ASP D CA 1
ATOM 543 C C . ASP B 1 20 ? 48.865 0.019 49.312 1.00 33.64 122 ASP D C 1
ATOM 544 O O . ASP B 1 20 ? 48.534 -0.062 50.500 1.00 33.09 122 ASP D O 1
ATOM 549 N N . PRO B 1 21 ? 48.619 1.114 48.597 1.00 32.47 123 PRO D N 1
ATOM 550 C CA . PRO B 1 21 ? 47.856 2.216 49.190 1.00 28.88 123 PRO D CA 1
ATOM 551 C C . PRO B 1 21 ? 46.431 1.774 49.466 1.00 29.94 123 PRO D C 1
ATOM 552 O O . PRO B 1 21 ? 45.863 0.955 48.742 1.00 30.81 123 PRO D O 1
ATOM 556 N N . GLU B 1 22 ? 45.849 2.310 50.532 1.00 25.88 124 GLU D N 1
ATOM 557 C CA . GLU B 1 22 ? 44.486 1.918 50.870 1.00 29.08 124 GLU D CA 1
ATOM 558 C C . GLU B 1 22 ? 43.529 3.098 50.915 1.00 25.82 124 GLU D C 1
ATOM 559 O O . GLU B 1 22 ? 42.466 3.041 50.288 1.00 25.76 124 GLU D O 1
ATOM 565 N N . ARG B 1 23 ? 43.884 4.177 51.616 1.00 25.50 125 ARG D N 1
ATOM 566 C CA . ARG B 1 23 ? 43.044 5.363 51.716 1.00 23.14 125 ARG D CA 1
ATOM 567 C C . ARG B 1 23 ? 43.924 6.549 52.085 1.00 24.20 125 ARG D C 1
ATOM 568 O O . ARG B 1 23 ? 44.882 6.403 52.851 1.00 25.51 125 ARG D O 1
ATOM 570 N N . ILE B 1 24 ? 43.594 7.713 51.548 1.00 22.39 126 ILE D N 1
ATOM 571 C CA . ILE B 1 24 ? 44.199 8.961 51.999 1.00 18.96 126 ILE D CA 1
ATOM 572 C C . ILE B 1 24 ? 43.402 9.463 53.191 1.00 21.67 126 ILE D C 1
ATOM 573 O O . ILE B 1 24 ? 42.173 9.581 53.116 1.00 20.05 126 ILE D O 1
ATOM 578 N N . ILE B 1 25 ? 44.089 9.761 54.293 1.00 20.25 127 ILE D N 1
ATOM 579 C CA . ILE B 1 25 ? 43.410 10.178 55.511 1.00 19.80 127 ILE D CA 1
ATOM 580 C C . ILE B 1 25 ? 43.746 11.612 55.886 1.00 21.50 127 ILE D C 1
ATOM 581 O O . ILE B 1 25 ? 43.399 12.055 56.984 1.00 22.75 127 ILE D O 1
ATOM 586 N N . GLY B 1 26 ? 44.416 12.351 55.011 1.00 19.39 128 GLY D N 1
ATOM 587 C CA . GLY B 1 26 ? 44.794 13.715 55.343 1.00 20.58 128 GLY D CA 1
ATOM 588 C C . GLY B 1 26 ? 45.724 14.290 54.298 1.00 17.46 128 GLY D C 1
ATOM 589 O O . GLY B 1 26 ? 46.163 13.607 53.372 1.00 18.11 128 GLY D O 1
ATOM 590 N N . ALA B 1 27 ? 46.035 15.574 54.472 1.00 17.61 129 ALA D N 1
ATOM 591 C CA . ALA B 1 27 ? 46.794 16.293 53.456 1.00 19.73 129 ALA D CA 1
ATOM 592 C C . ALA B 1 27 ? 47.490 17.481 54.097 1.00 20.71 129 ALA D C 1
ATOM 593 O O . ALA B 1 27 ? 46.989 18.058 55.067 1.00 20.61 129 ALA D O 1
ATOM 595 N N . THR B 1 28 ? 48.635 17.857 53.532 1.00 18.94 130 THR D N 1
ATOM 596 C CA . THR B 1 28 ? 49.300 19.082 53.956 1.00 21.48 130 THR D CA 1
ATOM 597 C C . THR B 1 28 ? 50.135 19.651 52.817 1.00 21.11 130 THR D C 1
ATOM 598 O O . THR B 1 28 ? 50.607 18.914 51.947 1.00 19.44 130 THR D O 1
ATOM 602 N N . ASP B 1 29 ? 50.319 20.976 52.842 1.00 2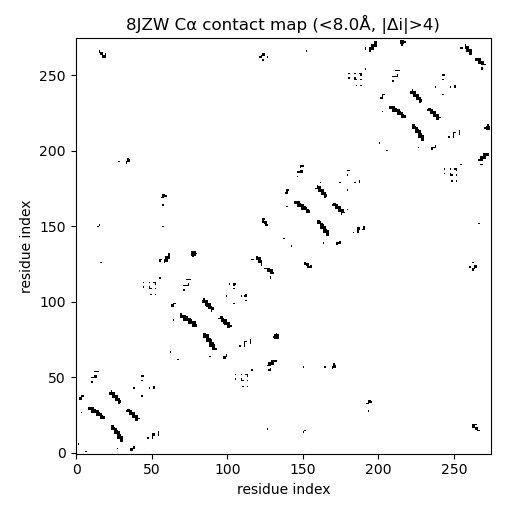1.19 131 ASP D N 1
ATOM 603 C CA . ASP B 1 29 ? 51.200 21.684 51.916 1.00 21.65 131 ASP D CA 1
ATOM 604 C C . ASP B 1 29 ? 52.403 22.306 52.618 1.00 22.90 131 ASP D C 1
ATOM 605 O O . ASP B 1 29 ? 53.068 23.177 52.047 1.00 21.77 131 ASP D O 1
ATOM 610 N N . SER B 1 30 ? 52.696 21.886 53.851 1.00 22.68 132 SER D N 1
ATOM 611 C CA . SER B 1 30 ? 53.772 22.514 54.613 1.00 24.53 132 SER D CA 1
ATOM 612 C C . SER B 1 30 ? 55.156 22.232 54.031 1.00 24.22 132 SER D C 1
ATOM 613 O O . SER B 1 30 ? 56.100 22.970 54.323 1.00 23.66 132 SER D O 1
ATOM 616 N N . SER B 1 31 ? 55.310 21.181 53.229 1.00 26.09 133 SER D N 1
ATOM 617 C CA . SER B 1 31 ? 56.571 20.971 52.530 1.00 25.55 133 SER D CA 1
ATOM 618 C C . SER B 1 31 ? 56.743 21.904 51.337 1.00 23.49 133 SER D C 1
ATOM 619 O O . SER B 1 31 ? 57.817 21.915 50.728 1.00 24.62 133 SER D O 1
ATOM 622 N N . GLY B 1 32 ? 55.717 22.663 50.967 1.00 21.34 134 GLY D N 1
ATOM 623 C CA . GLY B 1 32 ? 55.753 23.459 49.761 1.00 26.38 134 GLY D CA 1
ATOM 624 C C . GLY B 1 32 ? 55.157 22.794 48.542 1.00 24.41 134 GLY D C 1
ATOM 625 O O . GLY B 1 32 ? 54.951 23.464 47.522 1.00 23.27 134 GLY D O 1
ATOM 626 N N . GLU B 1 33 ? 54.867 21.504 48.613 1.00 21.36 135 GLU D N 1
ATOM 627 C CA . GLU B 1 33 ? 54.047 20.840 47.615 1.00 22.14 135 GLU D CA 1
ATOM 628 C C . GLU B 1 33 ? 52.974 20.029 48.318 1.00 18.66 135 GLU D C 1
ATOM 629 O O . GLU B 1 33 ? 53.143 19.611 49.466 1.00 20.86 135 GLU D O 1
ATOM 635 N N . LEU B 1 34 ? 51.865 19.806 47.621 1.00 17.37 136 LEU D N 1
ATOM 636 C CA . LEU B 1 34 ? 50.779 19.046 48.219 1.00 17.48 136 LEU D CA 1
ATOM 637 C C . LEU B 1 34 ? 51.230 17.612 48.483 1.00 18.91 136 LEU D C 1
ATOM 638 O O . LEU B 1 34 ? 51.727 16.925 47.582 1.00 15.35 136 LEU D O 1
ATOM 643 N N . MET B 1 35 ? 51.070 17.170 49.731 1.00 14.99 137 MET D N 1
ATOM 644 C CA . MET B 1 35 ? 51.320 15.796 50.134 1.00 15.98 137 MET D CA 1
ATOM 645 C C . MET B 1 35 ? 50.060 15.196 50.751 1.00 17.31 137 MET D C 1
ATOM 646 O O . MET B 1 35 ? 49.245 15.909 51.358 1.00 17.34 137 MET D O 1
ATOM 651 N N . PHE B 1 36 ? 49.901 13.880 50.589 1.00 14.71 138 PHE D N 1
ATOM 652 C CA . PHE B 1 36 ? 48.819 13.139 51.223 1.00 16.15 138 PHE D CA 1
ATOM 653 C C . PHE B 1 36 ? 49.365 12.278 52.352 1.00 17.69 138 PHE D C 1
ATOM 654 O O . PHE B 1 36 ? 50.432 11.677 52.218 1.00 18.32 138 PHE D O 1
ATOM 662 N N . LEU B 1 37 ? 48.613 12.186 53.442 1.00 17.78 139 LEU D N 1
ATOM 663 C CA . LEU B 1 37 ? 48.860 11.162 54.459 1.00 20.55 139 LEU D CA 1
ATOM 664 C C . LEU B 1 37 ? 48.195 9.878 53.984 1.00 22.18 139 LEU D C 1
ATOM 665 O O . LEU B 1 37 ? 46.963 9.795 53.934 1.00 20.67 139 LEU D O 1
ATOM 670 N N . MET B 1 38 ? 48.998 8.879 53.623 1.00 22.25 140 MET D N 1
ATOM 671 C CA . MET B 1 38 ? 48.495 7.672 52.980 1.00 23.18 140 MET D CA 1
ATOM 672 C C . MET B 1 38 ? 48.399 6.594 54.060 1.00 27.93 140 MET D C 1
ATOM 673 O O . MET B 1 38 ? 49.398 6.294 54.727 1.00 27.40 140 MET D O 1
ATOM 678 N N . LYS B 1 39 ? 47.211 6.029 54.256 1.00 26.05 141 LYS D N 1
ATOM 679 C CA . LYS B 1 39 ? 47.094 4.826 55.064 1.00 28.44 141 LYS D CA 1
ATOM 680 C C . LYS B 1 39 ? 47.235 3.631 54.135 1.00 29.67 141 LYS D C 1
ATOM 681 O O . LYS B 1 39 ? 46.535 3.543 53.123 1.00 27.55 141 LYS D O 1
ATOM 687 N N . TRP B 1 40 ? 48.165 2.737 54.460 1.00 31.72 142 TRP D N 1
ATOM 688 C CA . TRP B 1 40 ? 48.469 1.573 53.639 1.00 34.30 142 TRP D CA 1
ATOM 689 C C . TRP B 1 40 ? 47.763 0.334 54.186 1.00 36.19 142 TRP D C 1
ATOM 690 O O . TRP B 1 40 ? 47.555 0.194 55.393 1.00 37.05 142 TRP D O 1
ATOM 701 N N . LYS B 1 41 ? 47.367 -0.558 53.285 1.00 37.18 143 LYS D N 1
ATOM 702 C CA . LYS B 1 41 ? 46.704 -1.776 53.727 1.00 43.50 143 LYS D CA 1
ATOM 703 C C . LYS B 1 41 ? 47.701 -2.670 54.463 1.00 48.26 143 LYS D C 1
ATOM 704 O O . LYS B 1 41 ? 48.877 -2.763 54.086 1.00 43.30 143 LYS D O 1
ATOM 706 N N . ASP B 1 42 ? 47.226 -3.297 55.542 1.00 47.45 144 ASP D N 1
ATOM 707 C CA . ASP B 1 42 ? 48.049 -4.161 56.395 1.00 55.26 144 ASP D CA 1
ATOM 708 C C . ASP B 1 42 ? 49.239 -3.404 56.985 1.00 56.62 144 ASP D C 1
ATOM 709 O O . ASP B 1 42 ? 50.360 -3.917 57.045 1.00 56.67 144 ASP D O 1
ATOM 714 N N . SER B 1 43 ? 48.990 -2.168 57.420 1.00 53.71 145 SER D N 1
ATOM 715 C CA . SER B 1 43 ? 49.969 -1.387 58.166 1.00 48.98 145 SER D CA 1
ATOM 716 C C . SER B 1 43 ? 49.237 -0.256 58.866 1.00 50.56 145 SER D C 1
ATOM 717 O O . SER B 1 43 ? 48.418 0.434 58.247 1.00 50.00 145 SER D O 1
ATOM 720 N N . ASP B 1 44 ? 49.521 -0.079 60.150 1.00 44.78 146 ASP D N 1
ATOM 721 C CA . ASP B 1 44 ? 48.898 0.978 60.928 1.00 44.84 146 ASP D CA 1
ATOM 722 C C . ASP B 1 44 ? 49.736 2.247 60.957 1.00 40.90 146 ASP D C 1
ATOM 723 O O . ASP B 1 44 ? 49.331 3.224 61.595 1.00 41.59 146 ASP D O 1
ATOM 725 N N . GLU B 1 45 ? 50.883 2.255 60.274 1.00 39.98 147 GLU D N 1
ATOM 726 C CA . GLU B 1 45 ? 51.787 3.402 60.230 1.00 37.24 147 GLU D CA 1
ATOM 727 C C . GLU B 1 45 ? 51.593 4.127 58.899 1.00 36.97 147 GLU D C 1
ATOM 728 O O . GLU B 1 45 ? 52.154 3.732 57.874 1.00 33.92 147 GLU D O 1
ATOM 730 N N . ALA B 1 46 ? 50.796 5.189 58.920 1.00 33.67 148 ALA D N 1
ATOM 731 C CA . ALA B 1 46 ? 50.602 6.009 57.733 1.00 31.60 148 ALA D CA 1
ATOM 732 C C . ALA B 1 46 ? 51.760 6.995 57.588 1.00 32.16 148 ALA D C 1
ATOM 733 O O . ALA B 1 46 ? 52.430 7.343 58.566 1.00 28.78 148 ALA D O 1
ATOM 735 N N . ASP B 1 47 ? 51.998 7.449 56.355 1.00 28.12 149 ASP D N 1
ATOM 736 C CA . ASP B 1 47 ? 52.989 8.504 56.161 1.00 27.73 149 ASP D CA 1
ATOM 737 C C . ASP B 1 47 ? 52.712 9.239 54.850 1.00 27.35 149 ASP D C 1
ATOM 738 O O . ASP B 1 47 ? 51.759 8.936 54.119 1.00 21.61 149 ASP D O 1
ATOM 743 N N . LEU B 1 48 ? 53.559 10.229 54.573 1.00 25.40 150 LEU D N 1
ATOM 744 C CA . LEU B 1 48 ? 53.291 11.248 53.570 1.00 21.60 150 LEU D CA 1
ATOM 745 C C . LEU B 1 48 ? 53.859 10.856 52.216 1.00 23.01 150 LEU D C 1
ATOM 746 O O . LEU B 1 48 ? 54.949 10.290 52.129 1.00 22.36 150 LEU D O 1
ATOM 751 N N . VAL B 1 49 ? 53.101 11.152 51.160 1.00 20.11 151 VAL D N 1
ATOM 752 C CA . VAL B 1 49 ? 53.524 10.976 49.778 1.00 19.42 151 VAL D CA 1
ATOM 753 C C . VAL B 1 49 ? 53.139 12.231 49.008 1.00 20.02 151 VAL D C 1
ATOM 754 O O . VAL B 1 49 ? 52.162 12.906 49.346 1.00 18.12 151 VAL D O 1
ATOM 758 N N . LEU B 1 50 ? 53.925 12.563 47.986 1.00 18.36 152 LEU D N 1
ATOM 759 C CA . LEU B 1 50 ? 53.557 13.669 47.107 1.00 18.69 152 LEU D CA 1
ATOM 760 C C . LEU B 1 50 ? 52.248 13.363 46.391 1.00 17.95 152 LEU D C 1
ATOM 761 O O . LEU B 1 50 ? 52.028 12.240 45.922 1.00 18.35 152 LEU D O 1
ATOM 766 N N . ALA B 1 51 ? 51.366 14.370 46.311 1.00 15.24 153 ALA D N 1
ATOM 767 C CA . ALA B 1 51 ? 50.120 14.194 45.564 1.00 15.88 153 ALA D CA 1
ATOM 768 C C . ALA B 1 51 ? 50.387 13.823 44.107 1.00 15.90 153 ALA D C 1
ATOM 769 O O . ALA B 1 51 ? 49.705 12.960 43.537 1.00 14.92 153 ALA D O 1
ATOM 771 N N . LYS B 1 52 ? 51.371 14.466 43.478 1.00 14.08 154 LYS D N 1
ATOM 772 C CA . LYS B 1 52 ? 51.661 14.157 42.080 1.00 17.67 154 LYS D CA 1
ATOM 773 C C . LYS B 1 52 ? 52.059 12.700 41.897 1.00 16.44 154 LYS D C 1
ATOM 774 O O . LYS B 1 52 ? 51.775 12.108 40.850 1.00 19.12 154 LYS D O 1
ATOM 780 N N . GLU B 1 53 ? 52.739 12.119 42.883 1.00 15.18 155 GLU D N 1
ATOM 781 C CA . GLU B 1 53 ? 53.092 10.708 42.791 1.00 16.45 155 GLU D CA 1
ATOM 782 C C . GLU B 1 53 ? 51.859 9.835 42.969 1.00 17.48 155 GLU D C 1
ATOM 783 O O . GLU B 1 53 ? 51.660 8.871 42.219 1.00 16.23 155 GLU D O 1
ATOM 789 N N . ALA B 1 54 ? 50.994 10.190 43.926 1.00 17.18 156 ALA D N 1
ATOM 790 C CA . ALA B 1 54 ? 49.761 9.431 44.117 1.00 17.64 156 ALA D CA 1
ATOM 791 C C . ALA B 1 54 ? 48.867 9.513 42.882 1.00 15.41 156 ALA D C 1
ATOM 792 O O . ALA B 1 54 ? 48.241 8.518 42.499 1.00 15.93 156 ALA D O 1
ATOM 794 N N . ASN B 1 55 ? 48.795 10.696 42.247 1.00 14.67 157 ASN D N 1
ATOM 795 C CA . ASN B 1 55 ? 48.040 10.853 41.002 1.00 15.96 157 ASN D CA 1
ATOM 796 C C . ASN B 1 55 ? 48.381 9.763 40.000 1.00 16.44 157 ASN D C 1
ATOM 797 O O . ASN B 1 55 ? 47.500 9.240 39.303 1.00 16.36 157 ASN D O 1
ATOM 802 N N . MET B 1 56 ? 49.665 9.440 39.881 1.00 16.79 158 MET D N 1
ATOM 803 C CA . MET B 1 56 ? 50.109 8.482 38.877 1.00 19.42 158 MET D CA 1
ATOM 804 C C . MET B 1 56 ? 49.986 7.042 39.347 1.00 17.85 158 MET D C 1
ATOM 805 O O . MET B 1 56 ? 49.592 6.171 38.566 1.00 19.55 158 MET D O 1
ATOM 810 N N . LYS B 1 57 ? 50.301 6.778 40.609 1.00 16.27 159 LYS D N 1
ATOM 811 C CA . LYS B 1 57 ? 50.358 5.411 41.094 1.00 17.86 159 LYS D CA 1
ATOM 812 C C . LYS B 1 57 ? 49.013 4.880 41.566 1.00 19.56 159 LYS D C 1
ATOM 813 O O . LYS B 1 57 ? 48.740 3.697 41.376 1.00 20.03 159 LYS D O 1
ATOM 819 N N . CYS B 1 58 ? 48.160 5.718 42.164 1.00 15.89 160 CYS D N 1
ATOM 820 C CA . CYS B 1 58 ? 46.842 5.280 42.636 1.00 16.55 160 CYS D CA 1
ATOM 821 C C . CYS B 1 58 ? 45.804 6.380 42.397 1.00 14.85 160 CYS D C 1
ATOM 822 O O . CYS B 1 58 ? 45.197 6.903 43.337 1.00 15.08 160 CYS D O 1
ATOM 825 N N . PRO B 1 59 ? 45.543 6.720 41.126 1.00 16.00 161 PRO D N 1
ATOM 826 C CA . PRO B 1 59 ? 44.581 7.803 40.849 1.00 13.61 161 PRO D CA 1
ATOM 827 C C . PRO B 1 59 ? 43.213 7.579 41.463 1.00 12.99 161 PRO D C 1
ATOM 828 O O . PRO B 1 59 ? 42.589 8.549 41.896 1.00 14.63 161 PRO D O 1
ATOM 832 N N . GLN B 1 60 ? 42.723 6.330 41.521 1.00 14.80 162 GLN D N 1
ATOM 833 C CA . GLN B 1 60 ? 41.390 6.113 42.080 1.00 15.26 162 GLN D CA 1
ATOM 834 C C . GLN B 1 60 ? 41.346 6.397 43.576 1.00 15.94 162 GLN D C 1
ATOM 835 O O . GLN B 1 60 ? 40.286 6.755 44.099 1.00 15.86 162 GLN D O 1
ATOM 841 N N . ILE B 1 61 ? 42.469 6.229 44.281 1.00 14.65 163 ILE D N 1
ATOM 842 C CA . ILE B 1 61 ? 42.495 6.550 45.705 1.00 16.82 163 ILE D CA 1
ATOM 843 C C . ILE B 1 61 ? 42.522 8.057 45.899 1.00 13.99 163 ILE D C 1
ATOM 844 O O . ILE B 1 61 ? 41.863 8.596 46.805 1.00 15.22 163 ILE D O 1
ATOM 849 N N . VAL B 1 62 ? 43.280 8.761 45.052 1.00 14.96 164 VAL D N 1
ATOM 850 C CA . VAL B 1 62 ? 43.239 10.222 45.038 1.00 14.64 164 VAL D CA 1
ATOM 851 C C . VAL B 1 62 ? 41.815 10.705 44.762 1.00 14.05 164 VAL D C 1
ATOM 852 O O . VAL B 1 62 ? 41.269 11.550 45.485 1.00 14.58 164 VAL D O 1
ATOM 856 N N . ILE B 1 63 ? 41.194 10.175 43.705 1.00 13.13 165 ILE D N 1
ATOM 857 C CA . ILE B 1 63 ? 39.855 10.631 43.331 1.00 14.69 165 ILE D CA 1
ATOM 858 C C . ILE B 1 63 ? 38.861 10.389 44.467 1.00 16.91 165 ILE D C 1
ATOM 859 O O . ILE B 1 63 ? 38.021 11.247 44.767 1.00 14.97 165 ILE D O 1
ATOM 864 N N . ALA B 1 64 ? 38.944 9.223 45.118 1.00 17.74 166 ALA D N 1
ATOM 865 C CA . ALA B 1 64 ? 38.019 8.915 46.210 1.00 19.42 166 ALA D CA 1
ATOM 866 C C . ALA B 1 64 ? 38.135 9.941 47.322 1.00 18.90 166 ALA D C 1
ATOM 867 O O . ALA B 1 64 ? 37.128 10.382 47.874 1.00 17.76 166 ALA D O 1
ATOM 869 N N . PHE B 1 65 ? 39.364 10.332 47.647 1.00 15.18 167 PHE D N 1
ATOM 870 C CA . PHE B 1 65 ? 39.619 11.363 48.649 1.00 18.53 167 PHE D CA 1
ATOM 871 C C . PHE B 1 65 ? 38.994 12.690 48.244 1.00 17.36 167 PHE D C 1
ATOM 872 O O . PHE B 1 65 ? 38.293 13.333 49.034 1.00 15.23 167 PHE D O 1
ATOM 880 N N . TYR B 1 66 ? 39.235 13.112 47.003 1.00 14.14 168 TYR D N 1
ATOM 881 C CA . TYR B 1 66 ? 38.707 14.393 46.555 1.00 14.66 168 TYR D CA 1
ATOM 882 C C . TYR B 1 66 ? 37.185 14.368 46.476 1.00 17.06 168 TYR D C 1
ATOM 883 O O . TYR B 1 66 ? 36.526 15.348 46.841 1.00 16.07 168 TYR D O 1
ATOM 892 N N . GLU B 1 67 ? 36.620 13.256 45.989 1.00 16.24 169 GLU D N 1
ATOM 893 C CA . GLU B 1 67 ? 35.172 13.138 45.841 1.00 18.85 169 GLU D CA 1
ATOM 894 C C . GLU B 1 67 ? 34.459 13.378 47.162 1.00 19.66 169 GLU D C 1
ATOM 895 O O . GLU B 1 67 ? 33.428 14.059 47.200 1.00 22.55 169 GLU D O 1
ATOM 901 N N . GLU B 1 68 ? 34.981 12.792 48.249 1.00 17.25 170 GLU D N 1
ATOM 902 C CA . GLU B 1 68 ? 34.389 12.968 49.574 1.00 21.16 170 GLU D CA 1
ATOM 903 C C . GLU B 1 68 ? 34.404 14.412 50.028 1.00 23.75 170 GLU D C 1
ATOM 904 O O . GLU B 1 68 ? 33.552 14.810 50.828 1.00 23.04 170 GLU D O 1
ATOM 910 N N . ARG B 1 69 ? 35.384 15.204 49.589 1.00 18.49 171 ARG D N 1
ATOM 911 C CA . ARG B 1 69 ? 35.541 16.544 50.131 1.00 20.77 171 ARG D CA 1
ATOM 912 C C . ARG B 1 69 ? 35.070 17.623 49.179 1.00 17.92 171 ARG D C 1
ATOM 913 O O . ARG B 1 69 ? 35.246 18.814 49.464 1.00 18.80 171 ARG D O 1
ATOM 921 N N . LEU B 1 70 ? 34.455 17.233 48.064 1.00 19.73 172 LEU D N 1
ATOM 922 C CA . LEU B 1 70 ? 33.845 18.179 47.143 1.00 18.34 172 LEU D CA 1
ATOM 923 C C . LEU B 1 70 ? 32.639 18.830 47.802 1.00 20.02 172 LEU D C 1
ATOM 924 O O . LEU B 1 70 ? 31.736 18.136 48.287 1.00 22.54 172 LEU D O 1
ATOM 929 N N . THR B 1 71 ? 32.631 20.158 47.840 1.00 17.14 173 THR D N 1
ATOM 930 C CA . THR B 1 71 ? 31.599 20.881 48.564 1.00 19.69 173 THR D CA 1
ATOM 931 C C . THR B 1 71 ? 31.210 22.144 47.814 1.00 20.92 173 THR D C 1
ATOM 932 O O . THR B 1 71 ? 32.033 22.777 47.143 1.00 21.34 173 THR D O 1
ATOM 936 N N . TRP B 1 72 ? 29.939 22.505 47.950 1.00 23.31 174 TRP D N 1
ATOM 937 C CA . TRP B 1 72 ? 29.439 23.765 47.436 1.00 22.72 174 TRP D CA 1
ATOM 938 C C . TRP B 1 72 ? 29.171 24.713 48.599 1.00 26.53 174 TRP D C 1
ATOM 939 O O . TRP B 1 72 ? 28.988 25.916 48.402 1.00 32.89 174 TRP D O 1
ATOM 950 N N . HIS C 2 4 ? 23.745 29.882 43.963 1.00 27.50 857 HIS F N 1
ATOM 951 C CA . HIS C 2 4 ? 24.617 29.717 42.795 1.00 24.43 857 HIS F CA 1
ATOM 952 C C . HIS C 2 4 ? 26.077 29.563 43.208 1.00 25.48 857 HIS F C 1
ATOM 953 O O . HIS C 2 4 ? 26.902 30.423 42.894 1.00 26.50 857 HIS F O 1
ATOM 960 N N . LYS C 2 5 ? 26.403 28.468 43.888 1.00 26.15 858 LYS F N 1
ATOM 961 C CA . LYS C 2 5 ? 27.732 28.304 44.462 1.00 25.50 858 LYS F CA 1
ATOM 962 C C . LYS C 2 5 ? 28.700 27.630 43.481 1.00 21.49 858 LYS F C 1
ATOM 963 O O . LYS C 2 5 ? 28.306 26.969 42.517 1.00 19.79 858 LYS F O 1
ATOM 969 N N . ILE C 2 6 ? 29.988 27.819 43.747 1.00 20.29 859 ILE F N 1
ATOM 970 C CA . ILE C 2 6 ? 31.068 27.152 43.019 1.00 15.23 859 ILE F CA 1
ATOM 971 C C . ILE C 2 6 ? 31.492 25.925 43.818 1.00 17.46 859 ILE F C 1
ATOM 972 O O . ILE C 2 6 ? 31.632 26.015 45.047 1.00 18.96 859 ILE F O 1
ATOM 977 N N . PRO C 2 7 ? 31.714 24.772 43.188 1.00 15.76 860 PRO F N 1
ATOM 978 C CA . PRO C 2 7 ? 32.261 23.625 43.928 1.00 15.42 860 PRO F CA 1
ATOM 979 C C . PRO C 2 7 ? 33.747 23.800 44.215 1.00 15.45 860 PRO F C 1
ATOM 980 O O . PRO C 2 7 ? 34.523 24.236 43.361 1.00 14.20 860 PRO F O 1
ATOM 984 N N . TYR C 2 8 ? 34.139 23.435 45.435 1.00 14.95 861 TYR F N 1
ATOM 985 C CA . TYR C 2 8 ? 35.530 23.389 45.845 1.00 17.08 861 TYR F CA 1
ATOM 986 C C . TYR C 2 8 ? 35.793 22.048 46.498 1.00 16.46 861 TYR F C 1
ATOM 987 O O . TYR C 2 8 ? 34.869 21.367 46.954 1.00 17.30 861 TYR F O 1
ATOM 996 N N . VAL C 2 9 ? 37.071 21.688 46.564 1.00 15.75 862 VAL F N 1
ATOM 997 C CA . VAL C 2 9 ? 37.522 20.560 47.369 1.00 17.06 862 VAL F CA 1
ATOM 998 C C . VAL C 2 9 ? 38.069 21.147 48.665 1.00 17.09 862 VAL F C 1
ATOM 999 O O . VAL C 2 9 ? 39.093 21.839 48.658 1.00 19.84 862 VAL F O 1
ATOM 1003 N N . ARG C 2 10 ? 37.396 20.874 49.780 1.00 19.37 863 ARG F N 1
ATOM 1004 C CA . ARG C 2 10 ? 37.724 21.495 51.057 1.00 20.89 863 ARG F CA 1
ATOM 1005 C C . ARG C 2 10 ? 38.647 20.565 51.843 1.00 20.43 863 ARG F C 1
ATOM 1006 O O . ARG C 2 10 ? 38.226 19.497 52.301 1.00 23.54 863 ARG F O 1
ATOM 1014 N N . LEU C 2 11 ? 39.901 20.972 52.000 1.00 21.75 864 LEU F N 1
ATOM 1015 C CA . LEU C 2 11 ? 40.880 20.212 52.762 1.00 21.28 864 LEU F CA 1
ATOM 1016 C C . LEU C 2 11 ? 41.144 20.893 54.098 1.00 21.72 864 LEU F C 1
ATOM 1017 O O . LEU C 2 11 ? 40.867 22.075 54.281 1.00 22.02 864 LEU F O 1
ATOM 1022 N N . GLU C 2 12 ? 41.713 20.131 55.025 1.00 23.03 865 GLU F N 1
ATOM 1023 C CA . GLU C 2 12 ? 42.183 20.658 56.299 1.00 22.98 865 GLU F CA 1
ATOM 1024 C C . GLU C 2 12 ? 43.622 20.208 56.475 1.00 21.38 865 GLU F C 1
ATOM 1025 O O . GLU C 2 12 ? 43.937 19.037 56.235 1.00 21.92 865 GLU F O 1
ATOM 1027 N N . ARG C 2 13 ? 44.492 21.131 56.870 1.00 22.59 866 ARG F N 1
ATOM 1028 C CA . ARG C 2 13 ? 45.894 20.778 57.036 1.00 21.87 866 ARG F CA 1
ATOM 1029 C C . ARG C 2 13 ? 46.068 19.840 58.230 1.00 26.58 866 ARG F C 1
ATOM 1030 O O . ARG C 2 13 ? 45.440 20.021 59.280 1.00 25.36 866 ARG F O 1
ATOM 1038 N N . LEU C 2 14 ? 46.904 18.814 58.052 1.00 23.48 867 LEU F N 1
ATOM 1039 C CA . LEU C 2 14 ? 47.256 17.930 59.158 1.00 26.36 867 LEU F CA 1
ATOM 1040 C C . LEU C 2 14 ? 47.806 18.713 60.338 1.00 29.47 867 LEU F C 1
ATOM 1041 O O . LEU C 2 14 ? 48.493 19.722 60.171 1.00 29.64 867 LEU F O 1
ATOM 1046 N N . LYS C 2 15 ? 47.487 18.228 61.538 1.00 3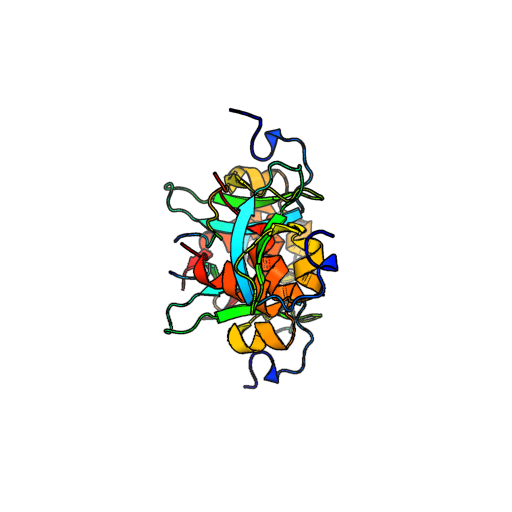1.45 868 LYS F N 1
ATOM 1047 C CA . LYS C 2 15 ? 48.083 18.681 62.798 1.00 35.38 868 LYS F CA 1
ATOM 1048 C C . LYS C 2 15 ? 47.650 20.091 63.155 1.00 42.78 868 LYS F C 1
ATOM 1049 O O . LYS C 2 15 ? 46.678 20.272 63.889 1.00 49.08 868 LYS F O 1
ATOM 1051 N N . ASP D 1 10 ? 45.097 39.657 52.924 1.00 46.99 112 ASP A N 1
ATOM 1052 C CA . ASP D 1 10 ? 45.680 40.989 52.771 1.00 45.67 112 ASP A CA 1
ATOM 1053 C C . ASP D 1 10 ? 46.985 40.909 51.966 1.00 39.65 112 ASP A C 1
ATOM 1054 O O . ASP D 1 10 ? 47.620 41.926 51.669 1.00 36.74 112 ASP A O 1
ATOM 1059 N N . LYS D 1 11 ? 47.385 39.683 51.630 1.00 39.78 113 LYS A N 1
ATOM 1060 C CA . LYS D 1 11 ? 48.322 39.472 50.542 1.00 37.33 113 LYS A CA 1
ATOM 1061 C C . LYS D 1 11 ? 47.651 39.900 49.238 1.00 37.56 113 LYS A C 1
ATOM 1062 O O . LYS D 1 11 ? 46.422 39.977 49.169 1.00 36.30 113 LYS A O 1
ATOM 1064 N N . PRO D 1 12 ? 48.431 40.208 48.199 1.00 35.33 114 PRO A N 1
ATOM 1065 C CA . PRO D 1 12 ? 47.817 40.577 46.918 1.00 35.12 114 PRO A CA 1
ATOM 1066 C C . PRO D 1 12 ? 46.891 39.475 46.432 1.00 35.53 114 PRO A C 1
ATOM 1067 O O . PRO D 1 12 ? 47.226 38.292 46.491 1.00 32.79 114 PRO A O 1
ATOM 1071 N N . ARG D 1 13 ? 45.711 39.871 45.955 1.00 34.57 115 ARG A N 1
ATOM 1072 C CA . ARG D 1 13 ? 44.723 38.914 45.480 1.00 31.65 115 ARG A CA 1
ATOM 1073 C C . ARG D 1 13 ? 44.295 39.271 44.065 1.00 30.56 115 ARG A C 1
ATOM 1074 O O . ARG D 1 13 ? 44.437 40.414 43.617 1.00 28.36 115 ARG A O 1
ATOM 1082 N N . GLY D 1 14 ? 43.767 38.267 43.365 1.00 29.90 116 GLY A N 1
ATOM 1083 C CA . GLY D 1 14 ? 43.216 38.497 42.038 1.00 26.83 116 GLY A CA 1
ATOM 1084 C C . GLY D 1 14 ? 44.244 39.050 41.074 1.00 27.03 116 GLY A C 1
ATOM 1085 O O . GLY D 1 14 ? 45.388 38.587 41.009 1.00 25.86 116 GLY A O 1
ATOM 1086 N N . PHE D 1 15 ? 43.833 40.071 40.310 1.00 26.18 117 PHE A N 1
ATOM 1087 C CA . PHE D 1 15 ? 44.727 40.659 39.316 1.00 27.02 117 PHE A CA 1
ATOM 1088 C C . PHE D 1 15 ? 45.925 41.343 39.960 1.00 28.45 117 PHE A C 1
ATOM 1089 O O . PHE D 1 15 ? 46.964 41.498 39.305 1.00 31.64 117 PHE A O 1
ATOM 1097 N N . ALA D 1 16 ? 45.808 41.714 41.238 1.00 29.95 118 ALA A N 1
ATOM 1098 C CA . ALA D 1 16 ? 46.895 42.369 41.954 1.00 30.01 118 ALA A CA 1
ATOM 1099 C C . ALA D 1 16 ? 48.113 41.470 42.109 1.00 33.84 118 ALA A C 1
ATOM 1100 O O . ALA D 1 16 ? 49.219 41.977 42.329 1.00 34.59 118 ALA A O 1
ATOM 1102 N N . ARG D 1 17 ? 47.942 40.152 42.003 1.00 32.35 119 ARG A N 1
ATOM 1103 C CA . ARG D 1 17 ? 49.079 39.244 42.069 1.00 32.17 119 ARG A CA 1
ATOM 1104 C C . ARG D 1 17 ? 49.964 39.327 40.833 1.00 33.95 119 ARG A C 1
ATOM 1105 O O . ARG D 1 17 ? 51.018 38.684 40.803 1.00 33.76 119 ARG A O 1
ATOM 1113 N N . GLY D 1 18 ? 49.566 40.101 39.824 1.00 31.88 120 GLY A N 1
ATOM 1114 C CA . GLY D 1 18 ? 50.365 40.257 38.624 1.00 33.50 120 GLY A CA 1
ATOM 1115 C C . GLY D 1 18 ? 50.599 38.989 37.838 1.00 33.97 120 GLY A C 1
ATOM 1116 O O . GLY D 1 18 ? 51.593 38.896 37.112 1.00 34.30 120 GLY A O 1
ATOM 1117 N N . LEU D 1 19 ? 49.717 38.004 37.962 1.00 31.07 121 LEU A N 1
ATOM 1118 C CA . LEU D 1 19 ? 49.800 36.787 37.170 1.00 33.04 121 LEU A CA 1
ATOM 1119 C C . LEU D 1 19 ? 48.996 36.941 35.883 1.00 30.76 121 LEU A C 1
ATOM 1120 O O . LEU D 1 19 ? 48.148 37.827 35.754 1.00 31.87 121 LEU A O 1
ATOM 1125 N N . ASP D 1 20 ? 49.282 36.073 34.927 1.00 30.63 122 ASP A N 1
ATOM 1126 C CA . ASP D 1 20 ? 48.495 36.065 33.696 1.00 30.98 122 ASP A CA 1
ATOM 1127 C C . ASP D 1 20 ? 47.254 35.206 33.894 1.00 28.67 122 ASP A C 1
ATOM 1128 O O . ASP D 1 20 ? 47.373 34.060 34.338 1.00 28.15 122 ASP A O 1
ATOM 1133 N N . PRO D 1 21 ? 46.063 35.701 33.576 1.00 26.51 123 PRO A N 1
ATOM 1134 C CA . PRO D 1 21 ? 44.879 34.838 33.663 1.00 25.39 123 PRO A CA 1
ATOM 1135 C C . PRO D 1 21 ? 44.993 33.694 32.667 1.00 26.85 123 PRO A C 1
ATOM 1136 O O . PRO D 1 21 ? 45.563 33.841 31.585 1.00 27.47 123 PRO A O 1
ATOM 1140 N N . GLU D 1 22 ? 44.469 32.531 33.057 1.00 24.29 124 GLU A N 1
ATOM 1141 C CA . GLU D 1 22 ? 44.488 31.363 32.188 1.00 24.38 124 GLU A CA 1
ATOM 1142 C C . GLU D 1 22 ? 43.094 30.930 31.778 1.00 22.27 124 GLU A C 1
ATOM 1143 O O . GLU D 1 22 ? 42.816 30.820 30.580 1.00 22.65 124 GLU A O 1
ATOM 1149 N N . ARG D 1 23 ? 42.198 30.696 32.733 1.00 21.92 125 ARG A N 1
ATOM 1150 C CA . ARG D 1 23 ? 40.836 30.355 32.363 1.00 16.48 125 ARG A CA 1
ATOM 1151 C C . ARG D 1 23 ? 39.947 30.453 33.591 1.00 16.71 125 ARG A C 1
ATOM 1152 O O . ARG D 1 23 ? 40.405 30.288 34.727 1.00 15.90 125 ARG A O 1
ATOM 1160 N N . ILE D 1 24 ? 38.687 30.773 33.347 1.00 15.42 126 ILE A N 1
ATOM 1161 C CA . ILE D 1 24 ? 37.704 30.888 34.420 1.00 14.51 126 ILE A CA 1
ATOM 1162 C C . ILE D 1 24 ? 37.178 29.497 34.736 1.00 14.72 126 ILE A C 1
ATOM 1163 O O . ILE D 1 24 ? 36.792 28.745 33.832 1.00 14.87 126 ILE A O 1
ATOM 1168 N N . ILE D 1 25 ? 37.193 29.135 36.018 1.00 12.20 127 ILE A N 1
ATOM 1169 C CA . ILE D 1 25 ? 36.827 27.796 36.446 1.00 13.07 127 ILE A CA 1
ATOM 1170 C C . ILE D 1 25 ? 35.611 27.801 37.369 1.00 14.92 127 ILE A C 1
ATOM 1171 O O . ILE D 1 25 ? 35.302 26.788 38.004 1.00 14.34 127 ILE A O 1
ATOM 1176 N N . GLY D 1 26 ? 34.887 28.911 37.429 1.00 14.15 128 GLY A N 1
ATOM 1177 C CA . GLY D 1 26 ? 33.649 28.942 38.169 1.00 15.84 128 GLY A CA 1
ATOM 1178 C C . GLY D 1 26 ? 33.090 30.347 38.150 1.00 17.02 128 GLY A C 1
ATOM 1179 O O . GLY D 1 26 ? 33.803 31.318 37.880 1.00 13.91 128 GLY A O 1
ATOM 1180 N N . ALA D 1 27 ? 31.792 30.431 38.427 1.00 13.51 129 ALA A N 1
ATOM 1181 C CA . ALA D 1 27 ? 31.107 31.715 38.503 1.00 14.74 129 ALA A CA 1
ATOM 1182 C C . ALA D 1 27 ? 30.079 31.679 39.622 1.00 16.78 129 ALA A C 1
ATOM 1183 O O . ALA D 1 27 ? 29.476 30.636 39.894 1.00 15.83 129 ALA A O 1
ATOM 1185 N N . THR D 1 28 ? 29.867 32.830 40.269 1.00 14.23 130 THR A N 1
ATOM 1186 C CA . THR D 1 28 ? 28.849 32.929 41.309 1.00 15.08 130 THR A CA 1
ATOM 1187 C C . THR D 1 28 ? 28.411 34.380 41.444 1.00 16.37 130 THR A C 1
ATOM 1188 O O . THR D 1 28 ? 29.232 35.289 41.313 1.00 16.00 130 THR A O 1
ATOM 1192 N N . ASP D 1 29 ? 27.122 34.592 41.701 1.00 15.28 131 ASP A N 1
ATOM 1193 C CA . ASP D 1 29 ? 26.626 35.927 42.032 1.00 17.25 131 ASP A CA 1
ATOM 1194 C C . ASP D 1 29 ? 26.077 36.003 43.462 1.00 19.59 131 ASP A C 1
ATOM 1195 O O . ASP D 1 29 ? 25.281 36.895 43.776 1.00 18.83 131 ASP A O 1
ATOM 1200 N N . SER D 1 30 ? 26.508 35.092 44.339 1.00 17.07 132 SER A N 1
ATOM 1201 C CA . SER D 1 30 ? 26.039 35.071 45.717 1.00 19.59 132 SER A CA 1
ATOM 1202 C C . SER D 1 30 ? 26.422 36.323 46.493 1.00 22.26 132 SER A C 1
ATOM 1203 O O . SER D 1 30 ? 25.802 36.608 47.522 1.00 20.69 132 SER A O 1
ATOM 1206 N N . SER D 1 31 ? 27.424 37.079 46.040 1.00 18.22 133 SER A N 1
ATOM 1207 C CA . SER D 1 31 ? 27.768 38.316 46.729 1.00 22.03 133 SER A CA 1
ATOM 1208 C C . SER D 1 31 ? 26.865 39.477 46.337 1.00 21.53 133 SER A C 1
ATOM 1209 O O . SER D 1 31 ? 27.025 40.576 46.887 1.00 17.93 133 SER A O 1
ATOM 1212 N N . GLY D 1 32 ? 25.929 39.262 45.405 1.00 20.89 134 GLY A N 1
ATOM 1213 C CA . GLY D 1 32 ? 25.094 40.318 44.878 1.00 19.14 134 GLY A CA 1
ATOM 1214 C C . GLY D 1 32 ? 25.569 40.878 43.556 1.00 20.68 134 GLY A C 1
ATOM 1215 O O . GLY D 1 32 ? 24.883 41.728 42.978 1.00 20.70 134 GLY A O 1
ATOM 1216 N N . GLU D 1 33 ? 26.727 40.433 43.077 1.00 20.91 135 GLU A N 1
ATOM 1217 C CA . GLU D 1 33 ? 27.265 40.811 41.778 1.00 20.21 135 GLU A CA 1
ATOM 1218 C C . GLU D 1 33 ? 28.106 39.653 41.259 1.00 19.99 135 GLU A C 1
ATOM 1219 O O . GLU D 1 33 ? 28.574 38.805 42.028 1.00 16.40 135 GLU A O 1
ATOM 1225 N N . LEU D 1 34 ? 28.287 39.615 39.940 1.00 15.74 136 LEU A N 1
ATOM 1226 C CA . LEU D 1 34 ? 28.892 38.449 39.310 1.00 16.67 136 LEU A CA 1
ATOM 1227 C C . LEU D 1 34 ? 30.395 38.425 39.546 1.00 16.66 136 LEU A C 1
ATOM 1228 O O . LEU D 1 34 ? 31.081 39.432 39.347 1.00 16.53 136 LEU A O 1
ATOM 1233 N N . MET D 1 35 ? 30.911 37.262 39.945 1.00 15.83 137 MET A N 1
ATOM 1234 C CA . MET D 1 35 ? 32.331 37.082 40.195 1.00 15.00 137 MET A CA 1
ATOM 1235 C C . MET D 1 35 ? 32.776 35.783 39.541 1.00 15.18 137 MET A C 1
ATOM 1236 O O . MET D 1 35 ? 31.998 34.832 39.435 1.00 14.31 137 MET A O 1
ATOM 1241 N N . PHE D 1 36 ? 34.034 35.738 39.131 1.00 14.01 138 PHE A N 1
ATOM 1242 C CA . PHE D 1 36 ? 34.626 34.579 38.475 1.00 14.88 138 PHE A CA 1
ATOM 1243 C C . PHE D 1 36 ? 35.725 34.003 39.356 1.00 16.17 138 PHE A C 1
ATOM 1244 O O . PHE D 1 36 ? 36.545 34.745 39.909 1.00 16.77 138 PHE A O 1
ATOM 1252 N N . LEU D 1 37 ? 35.763 32.681 39.462 1.00 14.03 139 LEU A N 1
ATOM 1253 C CA . LEU D 1 37 ? 36.934 32.006 40.022 1.00 15.57 139 LEU A CA 1
ATOM 1254 C C . LEU D 1 37 ? 37.970 31.876 38.908 1.00 14.59 139 LEU A C 1
ATOM 1255 O O . LEU D 1 37 ? 37.755 31.139 37.940 1.00 13.73 139 LEU A O 1
ATOM 1260 N N . MET D 1 38 ? 39.082 32.598 39.024 1.00 14.14 140 MET A N 1
ATOM 1261 C CA . MET D 1 38 ? 40.065 32.697 37.957 1.00 17.21 140 MET A CA 1
ATOM 1262 C C . MET D 1 38 ? 41.270 31.804 38.236 1.00 18.22 140 MET A C 1
ATOM 1263 O O . MET D 1 38 ? 41.922 31.934 39.279 1.00 19.47 140 MET A O 1
ATOM 1268 N N . LYS D 1 39 ? 41.555 30.908 37.302 1.00 18.11 141 LYS A N 1
ATOM 1269 C CA . LYS D 1 39 ? 42.793 30.133 37.288 1.00 21.11 141 LYS A CA 1
ATOM 1270 C C . LYS D 1 39 ? 43.890 30.962 36.618 1.00 22.30 141 LYS A C 1
ATOM 1271 O O . LYS D 1 39 ? 43.727 31.405 35.478 1.00 20.40 141 LYS A O 1
ATOM 1277 N N . TRP D 1 40 ? 44.995 31.188 37.327 1.00 22.96 142 TRP A N 1
ATOM 1278 C CA . TRP D 1 40 ? 46.130 31.943 36.810 1.00 24.95 142 TRP A CA 1
ATOM 1279 C C . TRP D 1 40 ? 47.192 31.002 36.247 1.00 28.09 142 TRP A C 1
ATOM 1280 O O . TRP D 1 40 ? 47.348 29.868 36.710 1.00 27.91 142 TRP A O 1
ATOM 1291 N N . LYS D 1 41 ? 47.928 31.478 35.236 1.00 29.75 143 LYS A N 1
ATOM 1292 C CA . LYS D 1 41 ? 48.947 30.640 34.606 1.00 31.48 143 LYS A CA 1
ATOM 1293 C C . LYS D 1 41 ? 50.015 30.235 35.618 1.00 32.35 143 LYS A C 1
ATOM 1294 O O . LYS D 1 41 ? 50.510 31.067 36.383 1.00 32.56 143 LYS A O 1
ATOM 1300 N N . ASP D 1 42 ? 50.343 28.940 35.630 1.00 31.96 144 ASP A N 1
ATOM 1301 C CA . ASP D 1 42 ? 51.460 28.392 36.403 1.00 34.58 144 ASP A CA 1
ATOM 1302 C C . ASP D 1 42 ? 51.349 28.689 37.900 1.00 34.59 144 ASP A C 1
ATOM 1303 O O . ASP D 1 42 ? 52.362 28.771 38.604 1.00 35.85 144 ASP A O 1
ATOM 1308 N N . SER D 1 43 ? 50.122 28.861 38.392 1.00 32.90 145 SER A N 1
ATOM 1309 C CA . SER D 1 43 ? 49.823 28.917 39.816 1.00 35.40 145 SER A CA 1
ATOM 1310 C C . SER D 1 43 ? 48.655 27.995 40.109 1.00 32.86 145 SER A C 1
ATOM 1311 O O . SER D 1 43 ? 47.694 27.933 39.336 1.00 30.14 145 SER A O 1
ATOM 1314 N N . ASP D 1 44 ? 48.734 27.296 41.235 1.00 32.03 146 ASP A N 1
ATOM 1315 C CA . ASP D 1 44 ? 47.664 26.397 41.632 1.00 31.88 146 ASP A CA 1
ATOM 1316 C C . ASP D 1 44 ? 46.621 27.067 42.523 1.00 32.50 146 ASP A C 1
ATOM 1317 O O . ASP D 1 44 ? 45.638 26.413 42.888 1.00 29.27 146 ASP A O 1
ATOM 1322 N N . GLU D 1 45 ? 46.788 28.349 42.874 1.00 29.51 147 GLU A N 1
ATOM 1323 C CA . GLU D 1 45 ? 45.796 29.055 43.693 1.00 28.13 147 GLU A CA 1
ATOM 1324 C C . GLU D 1 45 ? 44.940 29.952 42.805 1.00 26.36 147 GLU A C 1
ATOM 1325 O O . GLU D 1 45 ? 45.367 31.039 42.414 1.00 24.34 147 GLU A O 1
ATOM 1331 N N . ALA D 1 46 ? 43.729 29.495 42.503 1.00 20.98 148 ALA A N 1
ATOM 1332 C CA . ALA D 1 46 ? 42.717 30.342 41.885 1.00 22.32 148 ALA A CA 1
ATOM 1333 C C . ALA D 1 46 ? 42.102 31.262 42.930 1.00 21.01 148 ALA A C 1
ATOM 1334 O O . ALA D 1 46 ? 42.080 30.946 44.119 1.00 21.30 148 ALA A O 1
ATOM 1336 N N . ASP D 1 47 ? 41.590 32.407 42.485 1.00 19.43 149 ASP A N 1
ATOM 1337 C CA . ASP D 1 47 ? 40.822 33.232 43.401 1.00 21.19 149 ASP A CA 1
ATOM 1338 C C . ASP D 1 47 ? 39.788 34.030 42.623 1.00 18.84 149 ASP A C 1
ATOM 1339 O O . ASP D 1 47 ? 39.766 34.042 41.385 1.00 18.30 149 ASP A O 1
ATOM 1344 N N . LEU D 1 48 ? 38.902 34.672 43.372 1.00 18.02 150 LEU A N 1
ATOM 1345 C CA . LEU D 1 48 ? 37.741 35.316 42.782 1.00 20.42 150 LEU A CA 1
ATOM 1346 C C . LEU D 1 48 ? 38.052 36.733 42.339 1.00 17.75 150 LEU A C 1
ATOM 1347 O O . LEU D 1 48 ? 38.738 37.482 43.043 1.00 19.12 150 LEU A O 1
ATOM 1352 N N . VAL D 1 49 ? 37.523 37.096 41.169 1.00 17.94 151 VAL A N 1
ATOM 1353 C CA . VAL D 1 49 ? 37.608 38.440 40.617 1.00 18.11 151 VAL A CA 1
ATOM 1354 C C . VAL D 1 49 ? 36.210 38.889 40.199 1.00 18.57 151 VAL A C 1
ATOM 1355 O O . VAL D 1 49 ? 35.350 38.073 39.852 1.00 17.04 151 VAL A O 1
ATOM 1359 N N . LEU D 1 50 ? 35.973 40.199 40.256 1.00 16.95 152 LEU A N 1
ATOM 1360 C CA . LEU D 1 50 ? 34.722 40.737 39.741 1.00 17.20 152 LEU A CA 1
ATOM 1361 C C . LEU D 1 50 ? 34.636 40.522 38.239 1.00 17.18 152 LEU A C 1
ATOM 1362 O O . LEU D 1 50 ? 35.610 40.730 37.511 1.00 19.18 152 LEU A O 1
ATOM 1367 N N . ALA D 1 51 ? 33.447 40.134 37.770 1.00 16.34 153 ALA A N 1
ATOM 1368 C CA . ALA 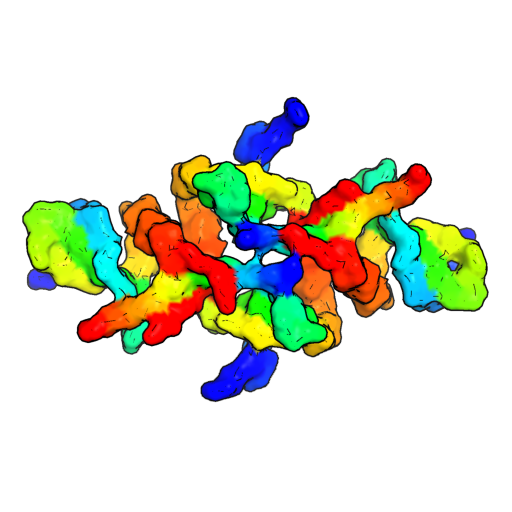D 1 51 ? 33.233 39.969 36.334 1.00 16.70 153 ALA A CA 1
ATOM 1369 C C . ALA D 1 51 ? 33.551 41.257 35.588 1.00 17.86 153 ALA A C 1
ATOM 1370 O O . ALA D 1 51 ? 34.186 41.229 34.532 1.00 19.15 153 ALA A O 1
ATOM 1372 N N . LYS D 1 52 ? 33.139 42.398 36.145 1.00 19.52 154 LYS A N 1
ATOM 1373 C CA . LYS D 1 52 ? 33.445 43.689 35.532 1.00 19.02 154 LYS A CA 1
ATOM 1374 C C . LYS D 1 52 ? 34.946 43.853 35.291 1.00 20.55 154 LYS A C 1
ATOM 1375 O O . LYS D 1 52 ? 35.364 44.350 34.238 1.00 21.41 154 LYS A O 1
ATOM 1377 N N . GLU D 1 53 ? 35.779 43.436 36.245 1.00 19.37 155 GLU A N 1
ATOM 1378 C CA . GLU D 1 53 ? 37.211 43.601 36.034 1.00 20.36 155 GLU A CA 1
ATOM 1379 C C . GLU D 1 53 ? 37.728 42.619 34.988 1.00 20.99 155 GLU A C 1
ATOM 1380 O O . GLU D 1 53 ? 38.532 42.993 34.125 1.00 18.78 155 GLU A O 1
ATOM 1386 N N . ALA D 1 54 ? 37.272 41.360 35.042 1.00 17.17 156 ALA A N 1
ATOM 1387 C CA . ALA D 1 54 ? 37.689 40.376 34.045 1.00 18.16 156 ALA A CA 1
ATOM 1388 C C . ALA D 1 54 ? 37.253 40.778 32.633 1.00 19.68 156 ALA A C 1
ATOM 1389 O O . ALA D 1 54 ? 38.018 40.598 31.669 1.00 16.42 156 ALA A O 1
ATOM 1391 N N . ASN D 1 55 ? 36.032 41.324 32.491 1.00 18.62 157 ASN A N 1
ATOM 1392 C CA . ASN D 1 55 ? 35.551 41.768 31.179 1.00 19.84 157 ASN A CA 1
ATOM 1393 C C . ASN D 1 55 ? 36.527 42.752 30.555 1.00 20.68 157 ASN A C 1
ATOM 1394 O O . ASN D 1 55 ? 36.798 42.693 29.347 1.00 20.56 157 ASN A O 1
ATOM 1399 N N . MET D 1 56 ? 37.048 43.660 31.381 1.00 19.42 158 MET A N 1
ATOM 1400 C CA . MET D 1 56 ? 37.981 44.707 30.967 1.00 24.43 158 MET A CA 1
ATOM 1401 C C . MET D 1 56 ? 39.347 44.127 30.626 1.00 25.49 158 MET A C 1
ATOM 1402 O O . MET D 1 56 ? 39.884 44.366 29.539 1.00 24.81 158 MET A O 1
ATOM 1407 N N . LYS D 1 57 ? 39.931 43.373 31.566 1.00 22.98 159 LYS A N 1
ATOM 1408 C CA . LYS D 1 57 ? 41.334 42.973 31.509 1.00 23.00 159 LYS A CA 1
ATOM 1409 C C . LYS D 1 57 ? 41.586 41.717 30.693 1.00 21.82 159 LYS A C 1
ATOM 1410 O O . LYS D 1 57 ? 42.678 41.574 30.121 1.00 22.74 159 LYS A O 1
ATOM 1416 N N . CYS D 1 58 ? 40.612 40.808 30.604 1.00 19.64 160 CYS A N 1
ATOM 1417 C CA . CYS D 1 58 ? 40.832 39.632 29.770 1.00 20.23 160 CYS A CA 1
ATOM 1418 C C . CYS D 1 58 ? 39.532 39.208 29.090 1.00 17.28 160 CYS A C 1
ATOM 1419 O O . CYS D 1 58 ? 39.026 38.109 29.341 1.00 17.47 160 CYS A O 1
ATOM 1422 N N . PRO D 1 59 ? 38.988 40.053 28.200 1.00 18.88 161 PRO A N 1
ATOM 1423 C CA . PRO D 1 59 ? 37.701 39.732 27.550 1.00 16.93 161 PRO A CA 1
ATOM 1424 C C . PRO D 1 59 ? 37.658 38.382 26.866 1.00 17.65 161 PRO A C 1
ATOM 1425 O O . PRO D 1 59 ? 36.621 37.701 26.919 1.00 14.78 161 PRO A O 1
ATOM 1429 N N . GLN D 1 60 ? 38.749 37.963 26.219 1.00 14.48 162 GLN A N 1
ATOM 1430 C CA . GLN D 1 60 ? 38.676 36.707 25.481 1.00 16.46 162 GLN A CA 1
ATOM 1431 C C . GLN D 1 60 ? 38.584 35.517 26.426 1.00 16.38 162 GLN A C 1
ATOM 1432 O O . GLN D 1 60 ? 37.978 34.499 26.085 1.00 16.17 162 GLN A O 1
ATOM 1438 N N . ILE D 1 61 ? 39.169 35.630 27.623 1.00 16.27 163 ILE A N 1
ATOM 1439 C CA . ILE D 1 61 ? 39.020 34.566 28.611 1.00 16.63 163 ILE A CA 1
ATOM 1440 C C . ILE D 1 61 ? 37.586 34.516 29.124 1.00 15.21 163 ILE A C 1
ATOM 1441 O O . ILE D 1 61 ? 37.012 33.430 29.295 1.00 15.66 163 ILE A O 1
ATOM 1446 N N . VAL D 1 62 ? 36.964 35.682 29.337 1.00 16.03 164 VAL A N 1
ATOM 1447 C CA . VAL D 1 62 ? 35.544 35.705 29.693 1.00 15.44 164 VAL A CA 1
ATOM 1448 C C . VAL D 1 62 ? 34.705 35.083 28.579 1.00 13.92 164 VAL A C 1
ATOM 1449 O O . VAL D 1 62 ? 33.798 34.279 28.831 1.00 14.99 164 VAL A O 1
ATOM 1453 N N . ILE D 1 63 ? 34.974 35.464 27.327 1.00 13.37 165 ILE A N 1
ATOM 1454 C CA . ILE D 1 63 ? 34.190 34.914 26.218 1.00 14.79 165 ILE A CA 1
ATOM 1455 C C . ILE D 1 63 ? 34.356 33.399 26.136 1.00 14.82 165 ILE A C 1
ATOM 1456 O O . ILE D 1 63 ? 33.390 32.664 25.880 1.00 14.68 165 ILE A O 1
ATOM 1461 N N . ALA D 1 64 ? 35.576 32.906 26.367 1.00 15.04 166 ALA A N 1
ATOM 1462 C CA . ALA D 1 64 ? 35.815 31.464 26.363 1.00 15.50 166 ALA A CA 1
ATOM 1463 C C . ALA D 1 64 ? 34.955 30.748 27.398 1.00 15.79 166 ALA A C 1
ATOM 1464 O O . ALA D 1 64 ? 34.389 29.680 27.118 1.00 14.01 166 ALA A O 1
ATOM 1466 N N . PHE D 1 65 ? 34.852 31.318 28.605 1.00 14.72 167 PHE A N 1
ATOM 1467 C CA . PHE D 1 65 ? 34.035 30.707 29.653 1.00 15.54 167 PHE A CA 1
ATOM 1468 C C . PHE D 1 65 ? 32.573 30.609 29.234 1.00 14.31 167 PHE A C 1
ATOM 1469 O O . PHE D 1 65 ? 31.906 29.608 29.518 1.00 14.71 167 PHE A O 1
ATOM 1477 N N . TYR D 1 66 ? 32.048 31.640 28.569 1.00 11.87 168 TYR A N 1
ATOM 1478 C CA . TYR D 1 66 ? 30.651 31.608 28.142 1.00 14.30 168 TYR A CA 1
ATOM 1479 C C . TYR D 1 66 ? 30.444 30.657 26.966 1.00 13.95 168 TYR A C 1
ATOM 1480 O O . TYR D 1 66 ? 29.457 29.900 26.940 1.00 14.44 168 TYR A O 1
ATOM 1489 N N . GLU D 1 67 ? 31.361 30.690 25.992 1.00 14.67 169 GLU A N 1
ATOM 1490 C CA . GLU D 1 67 ? 31.222 29.918 24.756 1.00 16.16 169 GLU A CA 1
ATOM 1491 C C . GLU D 1 67 ? 31.187 28.422 25.016 1.00 16.89 169 GLU A C 1
ATOM 1492 O O . GLU D 1 67 ? 30.615 27.666 24.219 1.00 18.69 169 GLU A O 1
ATOM 1498 N N . GLU D 1 68 ? 31.825 27.965 26.091 1.00 14.26 170 GLU A N 1
ATOM 1499 C CA . GLU D 1 68 ? 31.902 26.531 26.338 1.00 15.79 170 GLU A CA 1
ATOM 1500 C C . GLU D 1 68 ? 30.648 25.964 26.979 1.00 17.22 170 GLU A C 1
ATOM 1501 O O . GLU D 1 68 ? 30.558 24.735 27.110 1.00 16.96 170 GLU A O 1
ATOM 1507 N N . ARG D 1 69 ? 29.680 26.806 27.367 1.00 13.89 171 ARG A N 1
ATOM 1508 C CA . ARG D 1 69 ? 28.497 26.341 28.087 1.00 13.71 171 ARG A CA 1
ATOM 1509 C C . ARG D 1 69 ? 27.213 26.914 27.499 1.00 17.15 171 ARG A C 1
ATOM 1510 O O . ARG D 1 69 ? 26.251 27.182 28.223 1.00 14.33 171 ARG A O 1
ATOM 1518 N N . LEU D 1 70 ? 27.149 27.076 26.178 1.00 14.59 172 LEU A N 1
ATOM 1519 C CA . LEU D 1 70 ? 25.923 27.563 25.560 1.00 16.13 172 LEU A CA 1
ATOM 1520 C C . LEU D 1 70 ? 24.853 26.480 25.558 1.00 18.09 172 LEU A C 1
ATOM 1521 O O . LEU D 1 70 ? 25.133 25.305 25.294 1.00 17.40 172 LEU A O 1
ATOM 1526 N N . THR D 1 71 ? 23.614 26.874 25.842 1.00 15.69 173 THR A N 1
ATOM 1527 C CA . THR D 1 71 ? 22.492 25.968 25.657 1.00 19.38 173 THR A CA 1
ATOM 1528 C C . THR D 1 71 ? 21.375 26.679 24.903 1.00 21.70 173 THR A C 1
ATOM 1529 O O . THR D 1 71 ? 21.296 27.905 24.867 1.00 20.87 173 THR A O 1
ATOM 1533 N N . TRP D 1 72 ? 20.528 25.890 24.252 1.00 23.99 174 TRP A N 1
ATOM 1534 C CA . TRP D 1 72 ? 19.503 26.443 23.381 1.00 26.52 174 TRP A CA 1
ATOM 1535 C C . TRP D 1 72 ? 18.116 26.115 23.923 1.00 35.47 174 TRP A C 1
ATOM 1536 O O . TRP D 1 72 ? 17.904 25.066 24.537 1.00 34.33 174 TRP A O 1
ATOM 1547 N N . HIS D 1 73 ? 17.184 27.040 23.710 1.00 47.07 175 HIS A N 1
ATOM 1548 C CA . HIS D 1 73 ? 15.819 26.930 24.224 1.00 53.15 175 HIS A CA 1
ATOM 1549 C C . HIS D 1 73 ? 14.936 26.033 23.365 1.00 61.53 175 HIS A C 1
ATOM 1550 O O . HIS D 1 73 ? 13.760 26.336 23.143 1.00 66.99 175 HIS A O 1
ATOM 1557 N N . LYS E 1 11 ? 26.748 45.105 -2.461 1.00 37.96 113 LYS B N 1
ATOM 1558 C CA . LYS E 1 11 ? 26.205 45.488 -1.165 1.00 33.59 113 LYS B CA 1
ATOM 1559 C C . LYS E 1 11 ? 26.940 44.762 -0.059 1.00 28.77 113 LYS B C 1
ATOM 1560 O O . LYS E 1 11 ? 26.792 43.557 0.104 1.00 30.86 113 LYS B O 1
ATOM 1562 N N . PRO E 1 12 ? 27.737 45.492 0.708 1.00 28.87 114 PRO B N 1
ATOM 1563 C CA . PRO E 1 12 ? 28.414 44.862 1.841 1.00 24.81 114 PRO B CA 1
ATOM 1564 C C . PRO E 1 12 ? 27.411 44.418 2.891 1.00 24.75 114 PRO B C 1
ATOM 1565 O O . PRO E 1 12 ? 26.322 44.979 3.023 1.00 25.53 114 PRO B O 1
ATOM 1567 N N . ARG E 1 13 ? 27.776 43.368 3.621 1.00 20.72 115 ARG B N 1
ATOM 1568 C CA . ARG E 1 13 ? 26.963 42.868 4.716 1.00 21.68 115 ARG B CA 1
ATOM 1569 C C . ARG E 1 13 ? 27.793 42.837 5.994 1.00 20.46 115 ARG B C 1
ATOM 1570 O O . ARG E 1 13 ? 29.026 42.851 5.954 1.00 18.21 115 ARG B O 1
ATOM 1572 N N . GLY E 1 14 ? 27.102 42.811 7.134 1.00 21.08 116 GLY B N 1
ATOM 1573 C CA . GLY E 1 14 ? 27.783 42.621 8.415 1.00 18.58 116 GLY B CA 1
ATOM 1574 C C . GLY E 1 14 ? 28.814 43.699 8.700 1.00 19.75 116 GLY B C 1
ATOM 1575 O O . GLY E 1 14 ? 28.559 44.894 8.521 1.00 16.10 116 GLY B O 1
ATOM 1576 N N . PHE E 1 15 ? 30.001 43.275 9.149 1.00 17.14 117 PHE B N 1
ATOM 1577 C CA . PHE E 1 15 ? 31.028 44.230 9.541 1.00 19.20 117 PHE B CA 1
ATOM 1578 C C . PHE E 1 15 ? 31.549 44.987 8.327 1.00 17.92 117 PHE B C 1
ATOM 1579 O O . PHE E 1 15 ? 32.103 46.088 8.468 1.00 21.23 117 PHE B O 1
ATOM 1587 N N . ALA E 1 16 ? 31.372 44.423 7.123 1.00 16.38 118 ALA B N 1
ATOM 1588 C CA . ALA E 1 16 ? 31.828 45.057 5.899 1.00 18.84 118 ALA B CA 1
ATOM 1589 C C . ALA E 1 16 ? 31.033 46.314 5.559 1.00 19.84 118 ALA B C 1
ATOM 1590 O O . ALA E 1 16 ? 31.463 47.087 4.702 1.00 19.12 118 ALA B O 1
ATOM 1592 N N . ARG E 1 17 ? 29.896 46.542 6.217 1.00 19.32 119 ARG B N 1
ATOM 1593 C CA . ARG E 1 17 ? 29.142 47.776 6.027 1.00 21.23 119 ARG B CA 1
ATOM 1594 C C . ARG E 1 17 ? 29.809 48.983 6.665 1.00 18.16 119 ARG B C 1
ATOM 1595 O O . ARG E 1 17 ? 29.383 50.109 6.396 1.00 21.21 119 ARG B O 1
ATOM 1603 N N . GLY E 1 18 ? 30.822 48.786 7.502 1.00 19.19 120 GLY B N 1
ATOM 1604 C CA . GLY E 1 18 ? 31.575 49.905 8.041 1.00 20.59 120 GLY B CA 1
ATOM 1605 C C . GLY E 1 18 ? 30.911 50.645 9.179 1.00 20.89 120 GLY B C 1
ATOM 1606 O O . GLY E 1 18 ? 31.364 51.744 9.536 1.00 21.08 120 GLY B O 1
ATOM 1607 N N . LEU E 1 19 ? 29.850 50.091 9.745 1.00 17.19 121 LEU B N 1
ATOM 1608 C CA . LEU E 1 19 ? 29.137 50.693 10.858 1.00 18.77 121 LEU B CA 1
ATOM 1609 C C . LEU E 1 19 ? 29.699 50.184 12.182 1.00 20.19 121 LEU B C 1
ATOM 1610 O O . LEU E 1 19 ? 30.300 49.106 12.258 1.00 18.46 121 LEU B O 1
ATOM 1615 N N . ASP E 1 20 ? 29.483 50.971 13.233 1.00 19.35 122 ASP B N 1
ATOM 1616 C CA . ASP E 1 20 ? 29.836 50.549 14.586 1.00 20.52 122 ASP B CA 1
ATOM 1617 C C . ASP E 1 20 ? 28.773 49.595 15.122 1.00 20.44 122 ASP B C 1
ATOM 1618 O O . ASP E 1 20 ? 27.576 49.872 14.987 1.00 21.75 122 ASP B O 1
ATOM 1623 N N . PRO E 1 21 ? 29.161 48.471 15.725 1.00 19.22 123 PRO B N 1
ATOM 1624 C CA . PRO E 1 21 ? 28.158 47.583 16.333 1.00 18.69 123 PRO B CA 1
ATOM 1625 C C . PRO E 1 21 ? 27.496 48.251 17.525 1.00 19.76 123 PRO B C 1
ATOM 1626 O O . PRO E 1 21 ? 28.131 48.998 18.270 1.00 19.08 123 PRO B O 1
ATOM 1630 N N . GLU E 1 22 ? 26.202 47.992 17.694 1.00 19.46 124 GLU B N 1
ATOM 1631 C CA . GLU E 1 22 ? 25.461 48.542 18.825 1.00 20.93 124 GLU B CA 1
ATOM 1632 C C . GLU E 1 22 ? 25.102 47.489 19.858 1.00 20.56 124 GLU B C 1
ATOM 1633 O O . GLU E 1 22 ? 25.406 47.668 21.038 1.00 18.13 124 GLU B O 1
ATOM 1639 N N . ARG E 1 23 ? 24.459 46.399 19.451 1.00 16.96 125 ARG B N 1
ATOM 1640 C CA . ARG E 1 23 ? 24.146 45.337 20.395 1.00 18.90 125 ARG B CA 1
ATOM 1641 C C . ARG E 1 23 ? 23.802 44.078 19.626 1.00 18.90 125 ARG B C 1
ATOM 1642 O O . ARG E 1 23 ? 23.312 44.135 18.491 1.00 18.76 125 ARG B O 1
ATOM 1650 N N . ILE E 1 24 ? 24.049 42.939 20.258 1.00 16.43 126 ILE B N 1
ATOM 1651 C CA . ILE E 1 24 ? 23.593 41.674 19.689 1.00 17.20 126 ILE B CA 1
ATOM 1652 C C . ILE E 1 24 ? 22.146 41.444 20.100 1.00 18.15 126 ILE B C 1
ATOM 1653 O O . ILE E 1 24 ? 21.811 41.474 21.292 1.00 19.87 126 ILE B O 1
ATOM 1658 N N . ILE E 1 25 ? 21.276 41.210 19.118 1.00 17.54 127 ILE B N 1
ATOM 1659 C CA . ILE E 1 25 ? 19.865 41.040 19.441 1.00 19.63 127 ILE B CA 1
ATOM 1660 C C . ILE E 1 25 ? 19.410 39.585 19.374 1.00 20.73 127 ILE B C 1
ATOM 1661 O O . ILE E 1 25 ? 18.264 39.293 19.750 1.00 23.46 127 ILE B O 1
ATOM 1666 N N . GLY E 1 26 ? 20.265 38.666 18.943 1.00 15.68 128 GLY B N 1
ATOM 1667 C CA . GLY E 1 26 ? 19.917 37.257 18.944 1.00 18.04 128 GLY B CA 1
ATOM 1668 C C . GLY E 1 26 ? 21.076 36.443 18.413 1.00 17.50 128 GLY B C 1
ATOM 1669 O O . GLY E 1 26 ? 22.128 36.976 18.060 1.00 16.83 128 GLY B O 1
ATOM 1670 N N . ALA E 1 27 ? 20.874 35.132 18.341 1.00 19.93 129 ALA B N 1
ATOM 1671 C CA . ALA E 1 27 ? 21.961 34.260 17.919 1.00 16.74 129 ALA B CA 1
ATOM 1672 C C . ALA E 1 27 ? 21.398 32.996 17.290 1.00 20.16 129 ALA B C 1
ATOM 1673 O O . ALA E 1 27 ? 20.272 32.588 17.584 1.00 19.07 129 ALA B O 1
ATOM 1675 N N . THR E 1 28 ? 22.191 32.371 16.424 1.00 19.52 130 THR B N 1
ATOM 1676 C CA . THR E 1 28 ? 21.783 31.078 15.896 1.00 20.57 130 THR B CA 1
ATOM 1677 C C . THR E 1 28 ? 23.008 30.260 15.493 1.00 22.76 130 THR B C 1
ATOM 1678 O O . THR E 1 28 ? 24.084 30.799 15.207 1.00 19.84 130 THR B O 1
ATOM 1682 N N . ASP E 1 29 ? 22.819 28.936 15.487 1.00 23.60 131 ASP B N 1
ATOM 1683 C CA . ASP E 1 29 ? 23.831 27.969 15.080 1.00 22.32 131 ASP B CA 1
ATOM 1684 C C . ASP E 1 29 ? 23.440 27.201 13.823 1.00 21.90 131 ASP B C 1
ATOM 1685 O O . ASP E 1 29 ? 24.101 26.212 13.487 1.00 20.96 131 ASP B O 1
ATOM 1690 N N . SER E 1 30 ? 22.390 27.635 13.121 1.00 21.03 132 SER B N 1
ATOM 1691 C CA . SER E 1 30 ? 21.855 26.874 11.996 1.00 22.51 132 SER B CA 1
ATOM 1692 C C . SER E 1 30 ? 22.827 26.792 10.827 1.00 24.93 132 SER B C 1
ATOM 1693 O O . SER E 1 30 ? 22.699 25.879 10.006 1.00 22.81 132 SER B O 1
ATOM 1696 N N . SER E 1 31 ? 23.814 27.693 10.750 1.00 22.50 133 SER B N 1
ATOM 1697 C CA . SER E 1 31 ? 24.864 27.601 9.741 1.00 24.43 133 SER B CA 1
ATOM 1698 C C . SER E 1 31 ? 25.964 26.624 10.121 1.00 22.83 133 SER B C 1
ATOM 1699 O O . SER E 1 31 ? 26.876 26.411 9.316 1.00 27.57 133 SER B O 1
ATOM 1702 N N . GLY E 1 32 ? 25.897 26.022 11.314 1.00 23.46 134 GLY B N 1
ATOM 1703 C CA . GLY E 1 32 ? 26.927 25.140 11.816 1.00 23.81 134 GLY B CA 1
ATOM 1704 C C . GLY E 1 32 ? 28.036 25.848 12.560 1.00 26.70 134 GLY B C 1
ATOM 1705 O O . GLY E 1 32 ? 28.895 25.179 13.152 1.00 28.20 134 GLY B O 1
ATOM 1706 N N . GLU E 1 33 ? 28.046 27.178 12.522 1.00 23.32 135 GLU B N 1
ATOM 1707 C CA . GLU E 1 33 ? 28.889 28.037 13.334 1.00 25.06 135 GLU B CA 1
ATOM 1708 C C . GLU E 1 33 ? 27.990 28.993 14.091 1.00 20.83 135 GLU B C 1
ATOM 1709 O O . GLU E 1 33 ? 26.926 29.366 13.601 1.00 22.30 135 GLU B O 1
ATOM 1715 N N . LEU E 1 34 ? 28.435 29.431 15.264 1.00 22.42 136 LEU B N 1
ATOM 1716 C CA . LEU E 1 34 ? 27.677 30.436 15.996 1.00 19.25 136 LEU B CA 1
ATOM 1717 C C . LEU E 1 34 ? 27.706 31.773 15.261 1.00 18.95 136 LEU B C 1
ATOM 1718 O O . LEU E 1 34 ? 28.779 32.290 14.929 1.00 17.06 136 LEU B O 1
ATOM 1723 N N . MET E 1 35 ? 26.522 32.342 15.019 1.00 18.14 137 MET B N 1
ATOM 1724 C CA . MET E 1 35 ? 26.408 33.678 14.457 1.00 17.72 137 MET B CA 1
ATOM 1725 C C . MET E 1 35 ? 25.489 34.529 15.315 1.00 16.58 137 MET B C 1
ATOM 1726 O O . MET E 1 35 ? 24.553 34.028 15.946 1.00 17.03 137 MET B O 1
ATOM 1731 N N . PHE E 1 36 ? 25.786 35.824 15.343 1.00 17.02 138 PHE B N 1
ATOM 1732 C CA . PHE E 1 36 ? 25.008 36.799 16.083 1.00 14.74 138 PHE B CA 1
ATOM 1733 C C . PHE E 1 36 ? 24.195 37.636 15.111 1.00 17.91 138 PHE B C 1
ATOM 1734 O O . PHE E 1 36 ? 24.689 38.006 14.043 1.00 18.15 138 PHE B O 1
ATOM 1742 N N . LEU E 1 37 ? 22.954 37.950 15.477 1.00 17.33 139 LEU B N 1
ATOM 1743 C CA . LEU E 1 37 ? 22.225 39.013 14.783 1.00 19.98 139 LEU B CA 1
ATOM 1744 C C . LEU E 1 37 ? 22.645 40.332 15.419 1.00 17.64 139 LEU B C 1
ATOM 1745 O O . LEU E 1 37 ? 22.344 40.585 16.590 1.00 16.89 139 LEU B O 1
ATOM 1750 N N . MET E 1 38 ? 23.330 41.185 14.654 1.00 19.17 140 MET B N 1
ATOM 1751 C CA . MET E 1 38 ? 23.964 42.379 15.204 1.00 17.91 140 MET B CA 1
ATOM 1752 C C . MET E 1 38 ? 23.181 43.617 14.778 1.00 19.48 140 MET B C 1
ATOM 1753 O O . MET E 1 38 ? 22.974 43.844 13.579 1.00 20.18 140 MET B O 1
ATOM 1758 N N . LYS E 1 39 ? 22.724 44.392 15.760 1.00 18.05 141 LYS B N 1
ATOM 1759 C CA . LYS E 1 39 ? 22.191 45.723 15.505 1.00 22.10 141 LYS B CA 1
ATOM 1760 C C . LYS E 1 39 ? 23.357 46.700 15.392 1.00 19.48 141 LYS B C 1
ATOM 1761 O O . LYS E 1 39 ? 24.273 46.680 16.220 1.00 18.45 141 LYS B O 1
ATOM 1767 N N . TRP E 1 40 ? 23.343 47.523 14.347 1.00 20.78 142 TRP B N 1
ATOM 1768 C CA . TRP E 1 40 ? 24.393 48.494 14.079 1.00 19.38 142 TRP B CA 1
ATOM 1769 C C . TRP E 1 40 ? 23.934 49.893 14.474 1.00 22.50 142 TRP B C 1
ATOM 1770 O O . TRP E 1 40 ? 22.757 50.234 14.329 1.00 23.93 142 TRP B O 1
ATOM 1781 N N . LYS E 1 41 ? 24.881 50.704 14.960 1.00 21.52 143 LYS B N 1
ATOM 1782 C CA . LYS E 1 41 ? 24.579 52.087 15.329 1.00 27.28 143 LYS B CA 1
ATOM 1783 C C . LYS E 1 41 ? 24.037 52.859 14.133 1.00 27.84 143 LYS B C 1
ATOM 1784 O O . LYS E 1 41 ? 24.600 52.804 13.033 1.00 27.42 143 LYS B O 1
ATOM 1790 N N . ASP E 1 42 ? 22.928 53.565 14.358 1.00 28.66 144 ASP B N 1
ATOM 1791 C CA . ASP E 1 42 ? 22.318 54.481 13.391 1.00 30.01 144 ASP B CA 1
ATOM 1792 C C . ASP E 1 42 ? 21.730 53.755 12.185 1.00 30.15 144 ASP B C 1
ATOM 1793 O O . ASP E 1 42 ? 21.601 54.331 11.101 1.00 28.57 144 ASP B O 1
ATOM 1798 N N . SER E 1 43 ? 21.328 52.502 12.371 1.00 29.34 145 SER B N 1
ATOM 1799 C CA . SER E 1 43 ? 20.732 51.718 11.304 1.00 30.74 145 SER B CA 1
ATOM 1800 C C . SER E 1 43 ? 19.691 50.780 11.892 1.00 33.45 145 SER B C 1
ATOM 1801 O O . SER E 1 43 ? 19.930 50.142 12.917 1.00 31.50 145 SER B O 1
ATOM 1804 N N . ASP E 1 44 ? 18.546 50.683 11.230 1.00 31.48 146 ASP B N 1
ATOM 1805 C CA . ASP E 1 44 ? 17.508 49.746 11.633 1.00 35.46 146 ASP B CA 1
ATOM 1806 C C . ASP E 1 44 ? 17.604 48.417 10.896 1.00 33.75 146 ASP B C 1
ATOM 1807 O O . ASP E 1 44 ? 16.742 47.554 11.081 1.00 35.33 146 ASP B O 1
ATOM 1812 N N . GLU E 1 45 ? 18.647 48.225 10.090 1.00 33.93 147 GLU B N 1
ATOM 1813 C CA . GLU E 1 45 ? 18.854 47.001 9.316 1.00 31.32 147 GLU B CA 1
ATOM 1814 C C . GLU E 1 45 ? 19.930 46.156 9.998 1.00 27.72 147 GLU B C 1
ATOM 1815 O O . GLU E 1 45 ? 21.126 46.388 9.813 1.00 23.09 147 GLU B O 1
ATOM 1821 N N . ALA E 1 46 ? 19.502 45.175 10.788 1.00 28.15 148 ALA B N 1
ATOM 1822 C CA . ALA E 1 46 ? 20.436 44.267 11.436 1.00 24.30 148 ALA B CA 1
ATOM 1823 C C . ALA E 1 46 ? 20.838 43.174 10.462 1.00 25.16 148 ALA B C 1
ATOM 1824 O O . ALA E 1 46 ? 20.155 42.929 9.468 1.00 22.67 148 ALA B O 1
ATOM 1826 N N . ASP E 1 47 ? 21.959 42.513 10.741 1.00 19.45 149 ASP B N 1
ATOM 1827 C CA . ASP E 1 47 ? 22.285 41.331 9.950 1.00 21.47 149 ASP B CA 1
ATOM 1828 C C . ASP E 1 47 ? 23.261 40.449 10.721 1.00 20.74 149 ASP B C 1
ATOM 1829 O O . ASP E 1 47 ? 23.698 40.775 11.835 1.00 19.80 149 ASP B O 1
ATOM 1834 N N . LEU E 1 48 ? 23.561 39.294 10.128 1.00 19.86 150 LEU B N 1
ATOM 1835 C CA . LEU E 1 48 ? 24.264 38.235 10.824 1.00 17.47 150 LEU B CA 1
ATOM 1836 C C . LEU E 1 48 ? 25.765 38.380 10.650 1.00 20.84 150 LEU B C 1
ATOM 1837 O O . LEU E 1 48 ? 26.253 38.663 9.549 1.00 18.94 150 LEU B O 1
ATOM 1842 N N . VAL E 1 49 ? 26.491 38.176 11.747 1.00 18.34 151 VAL B N 1
ATOM 1843 C CA . VAL E 1 49 ? 27.948 38.140 11.729 1.00 19.22 151 VAL B CA 1
ATOM 1844 C C . VAL E 1 49 ? 28.417 36.880 12.451 1.00 17.98 151 VAL B C 1
ATOM 1845 O O . VAL E 1 49 ? 27.746 36.362 13.353 1.00 16.66 151 VAL B O 1
ATOM 1849 N N . LEU E 1 50 ? 29.580 36.384 12.045 1.00 15.83 152 LEU B N 1
ATOM 1850 C CA . LEU E 1 50 ? 30.195 35.273 12.759 1.00 17.77 152 LEU B CA 1
ATOM 1851 C C . LEU E 1 50 ? 30.562 35.694 14.174 1.00 17.43 152 LEU B C 1
ATOM 1852 O O . LEU E 1 50 ? 31.123 36.770 14.388 1.00 15.69 152 LEU B O 1
ATOM 1857 N N . ALA E 1 51 ? 30.258 34.824 15.144 1.00 15.60 153 ALA B N 1
ATOM 1858 C CA . ALA E 1 51 ? 30.624 35.107 16.526 1.00 16.74 153 ALA B CA 1
ATOM 1859 C C . ALA E 1 51 ? 32.131 35.282 16.671 1.00 15.91 153 ALA B C 1
ATOM 1860 O O . ALA E 1 51 ? 32.590 36.134 17.440 1.00 15.23 153 ALA B O 1
ATOM 1862 N N . LYS E 1 52 ? 32.920 34.488 15.936 1.00 15.98 154 LYS B N 1
ATOM 1863 C CA . LYS E 1 52 ? 34.376 34.638 15.994 1.00 19.22 154 LYS B CA 1
ATOM 1864 C C . LYS E 1 52 ? 34.811 36.044 15.593 1.00 18.08 154 LYS B C 1
ATOM 1865 O O . LYS E 1 52 ? 35.750 36.601 16.176 1.00 19.36 154 LYS B O 1
ATOM 1867 N N . GLU E 1 53 ? 34.130 36.644 14.617 1.00 16.41 155 GLU B N 1
ATOM 1868 C CA . GLU E 1 53 ? 34.481 38.007 14.220 1.00 16.54 155 GLU B CA 1
ATOM 1869 C C . GLU E 1 53 ? 34.079 39.020 15.292 1.00 16.56 155 GLU B C 1
ATOM 1870 O O . GLU E 1 53 ? 34.860 39.912 15.638 1.00 16.00 155 GLU B O 1
ATOM 1876 N N . ALA E 1 54 ? 32.860 38.904 15.829 1.00 13.52 156 ALA B N 1
ATOM 1877 C CA . ALA E 1 54 ? 32.431 39.804 16.898 1.00 17.86 156 ALA B CA 1
ATOM 1878 C C . ALA E 1 54 ? 33.311 39.669 18.140 1.00 16.79 156 ALA B C 1
ATOM 1879 O O . ALA E 1 54 ? 33.579 40.665 18.825 1.00 13.81 156 ALA B O 1
ATOM 1881 N N . ASN E 1 55 ? 33.748 38.442 18.470 1.00 14.92 157 ASN B N 1
ATOM 1882 C CA . ASN E 1 55 ? 34.644 38.270 19.623 1.00 16.48 157 ASN B CA 1
ATOM 1883 C C . ASN E 1 55 ? 35.865 39.171 19.499 1.00 17.39 157 ASN B C 1
ATOM 1884 O O . ASN E 1 55 ? 36.299 39.794 20.475 1.00 18.55 157 ASN B O 1
ATOM 1889 N N . MET E 1 56 ? 36.422 39.252 18.294 1.00 16.17 158 MET B N 1
ATOM 1890 C CA . MET E 1 56 ? 37.636 40.020 18.043 1.00 20.99 158 MET B CA 1
ATOM 1891 C C . MET E 1 56 ? 37.359 41.517 17.932 1.00 20.37 158 MET B C 1
ATOM 1892 O O . MET E 1 56 ? 38.124 42.331 18.460 1.00 20.08 158 MET B O 1
ATOM 1897 N N . LYS E 1 57 ? 36.269 41.901 17.258 1.00 18.63 159 LYS B N 1
ATOM 1898 C CA . LYS E 1 57 ? 36.041 43.303 16.918 1.00 16.06 159 LYS B CA 1
ATOM 1899 C C . LYS E 1 57 ? 35.218 44.064 17.958 1.00 17.74 159 LYS B C 1
ATOM 1900 O O . LYS E 1 57 ? 35.431 45.277 18.131 1.00 18.06 159 LYS B O 1
ATOM 1906 N N . CYS E 1 58 ? 34.296 43.409 18.674 1.00 14.36 160 CYS B N 1
ATOM 1907 C CA . CYS E 1 58 ? 33.511 44.073 19.720 1.00 16.32 160 CYS B CA 1
ATOM 1908 C C . CYS E 1 58 ? 33.291 43.116 20.884 1.00 16.23 160 CYS B C 1
ATOM 1909 O O . CYS E 1 58 ? 32.158 42.714 21.182 1.00 14.84 160 CYS B O 1
ATOM 1912 N N . PRO E 1 59 ? 34.373 42.728 21.575 1.00 15.33 161 PRO B N 1
ATOM 1913 C CA . PRO E 1 59 ? 34.218 41.756 22.671 1.00 13.96 161 PRO B CA 1
ATOM 1914 C C . PRO E 1 59 ? 33.263 42.213 23.762 1.00 15.39 161 PRO B C 1
ATOM 1915 O O . PRO E 1 59 ? 32.564 41.375 24.338 1.00 15.49 161 PRO B O 1
ATOM 1919 N N . GLN E 1 60 ? 33.218 43.513 24.084 1.00 16.37 162 GLN B N 1
ATOM 1920 C CA . GLN E 1 60 ? 32.350 43.935 25.183 1.00 17.88 162 GLN B CA 1
ATOM 1921 C C . GLN E 1 60 ? 30.878 43.775 24.830 1.00 15.41 162 GLN B C 1
ATOM 1922 O O . GLN E 1 60 ? 30.052 43.529 25.720 1.00 14.76 162 GLN B O 1
ATOM 1928 N N . ILE E 1 61 ? 30.532 43.919 23.547 1.00 17.37 163 ILE B N 1
ATOM 1929 C CA . ILE E 1 61 ? 29.159 43.698 23.090 1.00 15.91 163 ILE B CA 1
ATOM 1930 C C . ILE E 1 61 ? 28.805 42.212 23.165 1.00 16.10 163 ILE B C 1
ATOM 1931 O O . ILE E 1 61 ? 27.683 41.838 23.536 1.00 15.66 163 ILE B O 1
ATOM 1936 N N . VAL E 1 62 ? 29.762 41.347 22.836 1.00 14.54 164 VAL B N 1
ATOM 1937 C CA . VAL E 1 62 ? 29.562 39.906 23.002 1.00 14.11 164 VAL B CA 1
ATOM 1938 C C . VAL E 1 62 ? 29.350 39.563 24.470 1.00 15.57 164 VAL B C 1
ATOM 1939 O O . VAL E 1 62 ? 28.427 38.822 24.830 1.00 14.33 164 VAL B O 1
ATOM 1943 N N . ILE E 1 63 ? 30.211 40.101 25.344 1.00 16.12 165 ILE B N 1
ATOM 1944 C CA . ILE E 1 63 ? 30.111 39.799 26.769 1.00 14.33 165 ILE B CA 1
ATOM 1945 C C . ILE E 1 63 ? 28.783 40.289 27.343 1.00 15.73 165 ILE B C 1
ATOM 1946 O O . ILE E 1 63 ? 28.126 39.579 28.115 1.00 15.29 165 ILE B O 1
ATOM 1951 N N . ALA E 1 64 ? 28.362 41.507 26.981 1.00 15.26 166 ALA B N 1
ATOM 1952 C CA . ALA E 1 64 ? 27.073 42.000 27.451 1.00 17.82 166 ALA B CA 1
ATOM 1953 C C . ALA E 1 64 ? 25.944 41.047 27.078 1.00 18.65 166 ALA B C 1
ATOM 1954 O O . ALA E 1 64 ? 25.056 40.772 27.891 1.00 15.88 166 ALA B O 1
ATOM 1956 N N . PHE E 1 65 ? 25.967 40.528 25.852 1.00 14.52 167 PHE B N 1
ATOM 1957 C CA . PHE E 1 65 ? 24.937 39.588 25.422 1.00 15.61 167 PHE B CA 1
ATOM 1958 C C . PHE E 1 65 ? 24.935 38.326 26.286 1.00 18.01 167 PHE B C 1
ATOM 1959 O O . PHE E 1 65 ? 23.877 37.877 26.761 1.00 15.33 167 PHE B O 1
ATOM 1967 N N . TYR E 1 66 ? 26.113 37.731 26.486 1.00 14.44 168 TYR B N 1
ATOM 1968 C CA . TYR E 1 66 ? 26.215 36.488 27.248 1.00 16.81 168 TYR B CA 1
ATOM 1969 C C . TYR E 1 66 ? 25.904 36.715 28.720 1.00 16.82 168 TYR B C 1
ATOM 1970 O O . TYR E 1 66 ? 25.183 35.926 29.351 1.00 16.16 168 TYR B O 1
ATOM 1979 N N . GLU E 1 67 ? 26.522 37.742 29.300 1.00 15.78 169 GLU B N 1
ATOM 1980 C CA . GLU E 1 67 ? 26.348 38.035 30.716 1.00 17.82 169 GLU B CA 1
ATOM 1981 C C . GLU E 1 67 ? 24.868 38.141 31.080 1.00 20.05 169 GLU B C 1
ATOM 1982 O O . GLU E 1 67 ? 24.442 37.673 32.145 1.00 21.34 169 GLU B O 1
ATOM 1988 N N . GLU E 1 68 ? 24.066 38.749 30.202 1.00 20.79 170 GLU B N 1
ATOM 1989 C CA . GLU E 1 68 ? 22.641 38.900 30.469 1.00 18.22 170 GLU B CA 1
ATOM 1990 C C . GLU E 1 68 ? 21.901 37.574 30.406 1.00 21.64 170 GLU B C 1
ATOM 1991 O O . GLU E 1 68 ? 20.816 37.458 30.978 1.00 20.86 170 GLU B O 1
ATOM 1993 N N . ARG E 1 69 ? 22.462 36.566 29.743 1.00 18.05 171 ARG B N 1
ATOM 1994 C CA . ARG E 1 69 ? 21.786 35.284 29.618 1.00 19.74 171 ARG B CA 1
ATOM 1995 C C . ARG E 1 69 ? 22.435 34.192 30.460 1.00 19.64 171 ARG B C 1
ATOM 1996 O O . ARG E 1 69 ? 22.051 33.024 30.346 1.00 19.86 171 ARG B O 1
ATOM 2004 N N . LEU E 1 70 ? 23.392 34.547 31.313 1.00 18.57 172 LEU B N 1
ATOM 2005 C CA . LEU E 1 70 ? 23.995 33.577 32.214 1.00 17.62 172 LEU B CA 1
ATOM 2006 C C . LEU E 1 70 ? 22.962 33.094 33.227 1.00 20.87 172 LEU B C 1
ATOM 2007 O O . LEU E 1 70 ? 22.265 33.902 33.851 1.00 21.01 172 LEU B O 1
ATOM 2012 N N . THR E 1 71 ? 22.861 31.777 33.394 1.00 16.54 173 THR B N 1
ATOM 2013 C CA . THR E 1 71 ? 21.873 31.198 34.291 1.00 18.39 173 THR B CA 1
ATOM 2014 C C . THR E 1 71 ? 22.492 29.995 34.976 1.00 21.40 173 THR B C 1
ATOM 2015 O O . THR E 1 71 ? 23.583 29.546 34.627 1.00 21.73 173 THR B O 1
ATOM 2019 N N . TRP E 1 72 ? 21.778 29.459 35.952 1.00 20.71 174 TRP B N 1
ATOM 2020 C CA . TRP E 1 72 ? 22.161 28.214 36.595 1.00 21.26 174 TRP B CA 1
ATOM 2021 C C . TRP E 1 72 ? 20.996 27.247 36.469 1.00 28.94 174 TRP B C 1
ATOM 2022 O O . TRP E 1 72 ? 19.904 27.531 36.965 1.00 30.65 174 TRP B O 1
ATOM 2033 N N . HIS E 1 73 ? 21.218 26.131 35.775 1.00 36.35 175 HIS B N 1
ATOM 2034 C CA . HIS E 1 73 ? 20.300 24.988 35.806 1.00 37.15 175 HIS B CA 1
ATOM 2035 C C . HIS E 1 73 ? 20.851 23.825 34.993 1.00 36.90 175 HIS B C 1
ATOM 2036 O O . HIS E 1 73 ? 20.189 22.797 34.853 1.00 45.07 175 HIS B O 1
ATOM 2038 N N . GLU F 2 3 ? 25.161 21.740 46.868 1.00 33.10 856 GLU E N 1
ATOM 2039 C CA . GLU F 2 3 ? 25.447 20.635 45.962 1.00 30.93 856 GLU E CA 1
ATOM 2040 C C . GLU F 2 3 ? 24.829 20.894 44.596 1.00 34.96 856 GLU E C 1
ATOM 2041 O O . GLU F 2 3 ? 24.317 19.997 43.945 1.00 38.05 856 GLU E O 1
ATOM 2043 N N . HIS F 2 4 ? 24.932 22.136 44.141 1.00 37.00 857 HIS E N 1
ATOM 2044 C CA . HIS F 2 4 ? 23.925 22.703 43.255 1.00 34.86 857 HIS E CA 1
ATOM 2045 C C . HIS F 2 4 ? 24.237 22.656 41.761 1.00 31.30 857 HIS E C 1
ATOM 2046 O O . HIS F 2 4 ? 24.670 21.637 41.216 1.00 27.53 857 HIS E O 1
ATOM 2053 N N . LYS F 2 5 ? 23.977 23.766 41.093 1.00 28.43 858 LYS E N 1
ATOM 2054 C CA . LYS F 2 5 ? 23.827 23.800 39.650 1.00 25.72 858 LYS E CA 1
ATOM 2055 C C . LYS F 2 5 ? 25.115 24.246 38.965 1.00 22.41 858 LYS E C 1
ATOM 2056 O O . LYS F 2 5 ? 26.026 24.802 39.584 1.00 20.92 858 LYS E O 1
ATOM 2058 N N . ILE F 2 6 ? 25.175 23.977 37.665 1.00 21.84 859 ILE E N 1
ATOM 2059 C CA . ILE F 2 6 ? 26.260 24.411 36.783 1.00 19.32 859 ILE E CA 1
ATOM 2060 C C . ILE F 2 6 ? 25.793 25.660 36.050 1.00 17.13 859 ILE E C 1
ATOM 2061 O O . ILE F 2 6 ? 24.655 25.684 35.567 1.00 17.68 859 ILE E O 1
ATOM 2066 N N . PRO F 2 7 ? 26.620 26.695 35.915 1.00 18.12 860 PRO E N 1
ATOM 2067 C CA . PRO F 2 7 ? 26.206 27.862 35.125 1.00 16.11 860 PRO E CA 1
ATOM 2068 C C . PRO F 2 7 ? 26.223 27.560 33.637 1.00 17.31 860 PRO E C 1
ATOM 2069 O O . PRO F 2 7 ? 27.139 26.906 33.134 1.00 15.12 860 PRO E O 1
ATOM 2073 N N . TYR F 2 8 ? 25.202 28.054 32.930 1.00 16.05 861 TYR E N 1
ATOM 2074 C CA . TYR F 2 8 ? 25.118 27.965 31.478 1.00 16.87 861 TYR E CA 1
ATOM 2075 C C . TYR F 2 8 ? 24.723 29.326 30.922 1.00 14.18 861 TYR E C 1
ATOM 2076 O O . TYR F 2 8 ? 24.220 30.178 31.647 1.00 16.03 861 TYR E O 1
ATOM 2085 N N . VAL F 2 9 ? 24.916 29.505 29.616 1.00 15.41 862 VAL E N 1
ATOM 2086 C CA . VAL F 2 9 ? 24.363 30.647 28.893 1.00 15.05 862 VAL E CA 1
ATOM 2087 C C . VAL F 2 9 ? 23.163 30.137 28.095 1.00 17.90 862 VAL E C 1
ATOM 2088 O O . VAL F 2 9 ? 23.333 29.322 27.186 1.00 17.50 862 VAL E O 1
ATOM 2092 N N . ARG F 2 10 ? 21.947 30.581 28.437 1.00 18.40 863 ARG E N 1
ATOM 2093 C CA . ARG F 2 10 ? 20.733 30.115 27.752 1.00 22.62 863 ARG E CA 1
ATOM 2094 C C . ARG F 2 10 ? 20.453 31.023 26.561 1.00 21.70 863 ARG E C 1
ATOM 2095 O O . ARG F 2 10 ? 20.142 32.206 26.733 1.00 20.40 863 ARG E O 1
ATOM 2103 N N . LEU F 2 11 ? 20.543 30.470 25.365 1.00 23.11 864 LEU E N 1
ATOM 2104 C CA . LEU F 2 11 ? 20.192 31.193 24.159 1.00 23.67 864 LEU E CA 1
ATOM 2105 C C . LEU F 2 11 ? 18.906 30.618 23.581 1.00 30.41 864 LEU E C 1
ATOM 2106 O O . LEU F 2 11 ? 18.475 29.514 23.930 1.00 28.53 864 LEU E O 1
ATOM 2111 N N . GLU F 2 12 ? 18.277 31.384 22.702 1.00 29.27 865 GLU E N 1
ATOM 2112 C CA . GLU F 2 12 ? 17.188 30.841 21.908 1.00 29.50 865 GLU E CA 1
ATOM 2113 C C . GLU F 2 12 ? 17.463 31.151 20.450 1.00 27.01 865 GLU E C 1
ATOM 2114 O O . GLU F 2 12 ? 17.968 32.230 20.111 1.00 24.07 865 GLU E O 1
ATOM 2120 N N . ARG F 2 13 ? 17.176 30.183 19.594 1.00 24.69 866 ARG E N 1
ATOM 2121 C CA . ARG F 2 13 ? 17.500 30.345 18.190 1.00 25.27 866 ARG E CA 1
ATOM 2122 C C . ARG F 2 13 ? 16.606 31.406 17.586 1.00 24.72 866 ARG E C 1
ATOM 2123 O O . ARG F 2 13 ? 15.420 31.499 17.911 1.00 23.57 866 ARG E O 1
ATOM 2131 N N . LEU F 2 14 ? 17.210 32.254 16.759 1.00 21.93 867 LEU E N 1
ATOM 2132 C CA . LEU F 2 14 ? 16.452 33.259 16.034 1.00 24.76 867 LEU E CA 1
ATOM 2133 C C . LEU F 2 14 ? 15.333 32.587 15.246 1.00 27.01 867 LEU E C 1
ATOM 2134 O O . LEU F 2 14 ? 15.517 31.513 14.663 1.00 23.98 867 LEU E O 1
ATOM 2139 N N . LYS F 2 15 ? 14.165 33.219 15.245 1.00 26.82 868 LYS E N 1
ATOM 2140 C CA . LYS F 2 15 ? 12.982 32.666 14.599 1.00 27.77 868 LYS E CA 1
ATOM 2141 C C . LYS F 2 15 ? 12.856 33.091 13.136 1.00 33.99 868 LYS E C 1
ATOM 2142 O O . LYS F 2 15 ? 13.771 33.694 12.569 1.00 35.59 868 LYS E O 1
#

Foldseek 3Di:
DQFDCSVVFAFDAFDDWDCPVVFIWTFTDTPPDPDTGIDGPVVCCPRPVVRVVVVVVVDDDD/DDDCVVVFAFDAFDDWDCVVVAIWTFTDGPPDPDTHIDGPVVCCPPPVVRVVVVVVVVDDD/DDDDDDDDDDDD/DPQDDCRVVFAWDAFDDWDCVVVAIWTQTDTPPDPDTDIDGPVVCCVPPVVRVVVVVVVDDDDD/DDDDCRVVFAWDAFDDWDCVVVAIWTFTDTPPDPDTHIDGPVVCCVPPVVRVCVVVVVVDDDD/DDDDDDDDDDDDD